Protein AF-A0A970AQI7-F1 (afdb_monomer)

Foldseek 3Di:
DDDDPPVVVVVVVVVVVVPPDPPQLCQPPADPPHPCNVVVSVLCSVVLADADPVSHRPVVDDDDLVSVLSSLVVVLVCVVVVVDDDDPVVSVVSVVVSVVSVVVVVVVVVVVVVVVVVVVVVVVVVVVVVVVVVVVVVVVVVVVVVVVVVVVVVVVVVVVVVVVVVVVVVVVVVVVVVVVVVVVVVVVVVVVVVVVVVVVVVVVVVVVVVVVVVVVVVVVVVVVVVVVVVVVVVVVVVVVVVVVVVVVVVVVVVVVVVVVVVVVVVVVVVVVVCVVVVVVVVVVVVVVVVVVVVVVVVVVVVVVVVPPPPPDDDDDDDDDDPPPDDDDDDDDDD

Structure (mmCIF, N/CA/C/O backbone):
data_AF-A0A970AQI7-F1
#
_entry.id   AF-A0A970AQI7-F1
#
loop_
_atom_site.group_PDB
_atom_site.id
_atom_site.type_symbol
_atom_site.label_atom_id
_atom_site.label_alt_id
_atom_site.label_comp_id
_atom_site.label_asym_id
_atom_site.label_entity_id
_atom_site.label_seq_id
_atom_site.pdbx_PDB_ins_code
_atom_site.Cartn_x
_atom_site.Cartn_y
_atom_site.Cartn_z
_atom_site.occupancy
_atom_site.B_iso_or_equiv
_atom_site.auth_seq_id
_atom_site.auth_comp_id
_atom_site.auth_asym_id
_atom_site.auth_atom_id
_atom_site.pdbx_PDB_model_num
ATOM 1 N N . MET A 1 1 ? 103.319 -28.748 -107.426 1.00 44.31 1 MET A N 1
ATOM 2 C CA . MET A 1 1 ? 103.168 -28.173 -108.783 1.00 44.31 1 MET A CA 1
ATOM 3 C C . MET A 1 1 ? 103.066 -26.656 -108.647 1.00 44.31 1 MET A C 1
ATOM 5 O O . MET A 1 1 ? 102.108 -26.187 -108.052 1.00 44.31 1 MET A O 1
ATOM 9 N N . LYS A 1 2 ? 104.075 -25.888 -109.086 1.00 44.62 2 LYS A N 1
ATOM 10 C CA . LYS A 1 2 ? 103.986 -24.417 -109.164 1.00 44.62 2 LYS A CA 1
ATOM 11 C C . LYS A 1 2 ? 103.072 -24.073 -110.346 1.00 44.62 2 LYS A C 1
ATOM 13 O O . LYS A 1 2 ? 103.490 -24.271 -111.482 1.00 44.62 2 LYS A O 1
ATOM 18 N N . LEU A 1 3 ? 101.852 -23.589 -110.103 1.00 48.72 3 LEU A N 1
ATOM 19 C CA . LEU A 1 3 ? 101.086 -22.908 -111.153 1.00 48.72 3 LEU A CA 1
ATOM 20 C C . LEU A 1 3 ? 101.719 -21.527 -111.385 1.00 48.72 3 LEU A C 1
ATOM 22 O O . LEU A 1 3 ? 101.963 -20.774 -110.443 1.00 48.72 3 LEU A O 1
ATOM 26 N N . SER A 1 4 ? 102.053 -21.221 -112.637 1.00 53.69 4 SER A N 1
ATOM 27 C CA . SER A 1 4 ? 102.768 -20.008 -113.032 1.00 53.69 4 SER A CA 1
ATOM 28 C C . SER A 1 4 ? 101.912 -18.747 -112.872 1.00 53.69 4 SER A C 1
ATOM 30 O O . SER A 1 4 ? 100.804 -18.657 -113.398 1.00 53.69 4 SER A O 1
ATOM 32 N N . ARG A 1 5 ? 102.502 -17.739 -112.219 1.00 59.75 5 ARG A N 1
ATOM 33 C CA . ARG A 1 5 ? 101.974 -16.409 -111.853 1.00 59.75 5 ARG A CA 1
ATOM 34 C C . ARG A 1 5 ? 101.381 -15.573 -113.006 1.00 59.75 5 ARG A C 1
ATOM 36 O O . ARG A 1 5 ? 100.735 -14.565 -112.751 1.00 59.75 5 ARG A O 1
ATOM 43 N N . ASN A 1 6 ? 101.549 -15.996 -114.257 1.00 59.34 6 ASN A N 1
ATOM 44 C CA . ASN A 1 6 ? 101.164 -15.225 -115.443 1.00 59.34 6 ASN A CA 1
ATOM 45 C C . ASN A 1 6 ? 99.717 -15.483 -115.905 1.00 59.34 6 ASN A C 1
ATOM 47 O O . ASN A 1 6 ? 99.209 -14.732 -116.727 1.00 59.34 6 ASN A O 1
ATOM 51 N N . PHE A 1 7 ? 99.034 -16.490 -115.345 1.00 59.94 7 PHE A N 1
ATOM 52 C CA . PHE A 1 7 ? 97.605 -16.741 -115.597 1.00 59.94 7 PHE A CA 1
ATOM 53 C C . PHE A 1 7 ? 96.681 -16.087 -114.552 1.00 59.94 7 PHE A C 1
ATOM 55 O O . PHE A 1 7 ? 95.469 -16.045 -114.727 1.00 59.94 7 PHE A O 1
ATOM 62 N N . LEU A 1 8 ? 97.253 -15.560 -113.464 1.00 62.19 8 LEU A N 1
ATOM 63 C CA . LEU A 1 8 ? 96.508 -15.039 -112.316 1.00 62.19 8 LEU A CA 1
ATOM 64 C C . LEU A 1 8 ? 95.903 -13.645 -112.587 1.00 62.19 8 LEU A C 1
ATOM 66 O O . LEU A 1 8 ? 94.826 -13.325 -112.097 1.00 62.19 8 LEU A O 1
ATOM 70 N N . TYR A 1 9 ? 96.569 -12.825 -113.404 1.00 69.88 9 TYR A N 1
ATOM 71 C CA . TYR A 1 9 ? 96.177 -11.437 -113.670 1.00 69.88 9 TYR A CA 1
ATOM 72 C C . TYR A 1 9 ? 94.916 -11.249 -114.538 1.00 69.88 9 TYR A C 1
ATOM 74 O O . TYR A 1 9 ? 94.097 -10.412 -114.158 1.00 69.88 9 TYR A O 1
ATOM 82 N N . PRO A 1 10 ? 94.669 -12.001 -115.636 1.00 69.19 10 PRO A N 1
ATOM 83 C CA . PRO A 1 10 ? 93.407 -11.861 -116.370 1.00 69.19 10 PRO A CA 1
ATOM 84 C C . PRO A 1 10 ? 92.211 -12.374 -115.556 1.00 69.19 10 PRO A C 1
ATOM 86 O O . PRO A 1 10 ? 91.119 -11.826 -115.663 1.00 69.19 10 PRO A O 1
ATOM 89 N N . VAL A 1 11 ? 92.425 -13.370 -114.688 1.00 68.31 11 VAL A N 1
ATOM 90 C CA . VAL A 1 11 ? 91.382 -13.902 -113.799 1.00 68.31 11 VAL A CA 1
ATOM 91 C C . VAL A 1 11 ? 91.007 -12.882 -112.727 1.00 68.31 11 VAL A C 1
ATOM 93 O O . VAL A 1 11 ? 89.825 -12.669 -112.492 1.00 68.31 11 VAL A O 1
ATOM 96 N N . ILE A 1 12 ? 91.981 -12.192 -112.128 1.00 69.62 12 ILE A N 1
ATOM 97 C CA . ILE A 1 12 ? 91.717 -11.138 -111.136 1.00 69.62 12 ILE A CA 1
ATOM 98 C C . ILE A 1 12 ? 91.052 -9.910 -111.778 1.00 69.62 12 ILE A C 1
ATOM 100 O O . ILE A 1 12 ? 90.148 -9.334 -111.180 1.00 69.62 12 ILE A O 1
ATOM 104 N N . LEU A 1 13 ? 91.426 -9.533 -113.006 1.00 65.38 13 LEU A N 1
ATOM 105 C CA . LEU A 1 13 ? 90.788 -8.420 -113.721 1.00 65.38 13 LEU A CA 1
ATOM 106 C C . LEU A 1 13 ? 89.323 -8.731 -114.085 1.00 65.38 13 LEU A C 1
ATOM 108 O O . LEU A 1 13 ? 88.459 -7.865 -113.959 1.00 65.38 13 LEU A O 1
ATOM 112 N N . LEU A 1 14 ? 89.029 -9.980 -114.462 1.00 63.19 14 LEU A N 1
ATOM 113 C CA . LEU A 1 14 ? 87.664 -10.457 -114.700 1.00 63.19 14 LEU A CA 1
ATOM 114 C C . LEU A 1 14 ? 86.855 -10.573 -113.393 1.00 63.19 14 LEU A C 1
ATOM 116 O O . LEU A 1 14 ? 85.651 -10.329 -113.389 1.00 63.19 14 LEU A O 1
ATOM 120 N N . LEU A 1 15 ? 87.521 -10.877 -112.273 1.00 60.38 15 LEU A N 1
ATOM 121 C CA . LEU A 1 15 ? 86.903 -10.934 -110.945 1.00 60.38 15 LEU A CA 1
ATOM 122 C C . LEU A 1 15 ? 86.533 -9.539 -110.411 1.00 60.38 15 LEU A C 1
ATOM 124 O O . LEU A 1 15 ? 85.499 -9.384 -109.771 1.00 60.38 15 LEU A O 1
ATOM 128 N N . ILE A 1 16 ? 87.349 -8.517 -110.690 1.00 62.28 16 ILE A N 1
ATOM 129 C CA . ILE A 1 16 ? 87.122 -7.136 -110.226 1.00 62.28 16 ILE A CA 1
ATOM 130 C C . ILE A 1 16 ? 86.040 -6.430 -111.063 1.00 62.28 16 ILE A C 1
ATOM 132 O O . ILE A 1 16 ? 85.267 -5.644 -110.517 1.00 62.28 16 ILE A O 1
ATOM 136 N N . LEU A 1 17 ? 85.898 -6.761 -112.354 1.00 54.03 17 LEU A N 1
ATOM 137 C CA . LEU A 1 17 ? 84.816 -6.232 -113.202 1.00 54.03 17 LEU A CA 1
ATOM 138 C C . LEU A 1 17 ? 83.427 -6.796 -112.825 1.00 54.03 17 LEU A C 1
ATOM 140 O O . LEU A 1 17 ? 82.406 -6.195 -113.144 1.00 54.03 17 LEU A O 1
ATOM 144 N N . MET A 1 18 ? 83.378 -7.920 -112.102 1.00 55.66 18 MET A N 1
ATOM 145 C CA . MET A 1 18 ? 82.139 -8.549 -111.624 1.00 55.66 18 MET A CA 1
ATOM 146 C C . MET A 1 18 ? 81.556 -7.922 -110.343 1.00 55.66 18 MET A C 1
ATOM 148 O O . MET A 1 18 ? 80.433 -8.259 -109.977 1.00 55.66 18 MET A O 1
ATOM 152 N N . ILE A 1 19 ? 82.269 -7.010 -109.666 1.00 57.88 19 ILE A N 1
ATOM 153 C CA . ILE A 1 19 ? 81.869 -6.495 -108.336 1.00 57.88 19 ILE A CA 1
ATOM 154 C C . ILE A 1 19 ? 81.225 -5.092 -108.396 1.00 57.88 19 ILE A C 1
ATOM 156 O O . ILE A 1 19 ? 80.699 -4.605 -107.401 1.00 57.88 19 ILE A O 1
ATOM 160 N N . ALA A 1 20 ? 81.140 -4.460 -109.567 1.00 51.12 20 ALA A N 1
ATOM 161 C CA . ALA A 1 20 ? 80.381 -3.218 -109.747 1.00 51.12 20 ALA A CA 1
ATOM 162 C C . ALA A 1 20 ? 79.004 -3.492 -110.378 1.00 51.12 20 ALA A C 1
ATOM 164 O O . ALA A 1 20 ? 78.736 -3.109 -111.515 1.00 51.12 20 ALA A O 1
ATOM 165 N N . GLN A 1 21 ? 78.128 -4.192 -109.655 1.00 50.25 21 GLN A N 1
ATOM 166 C CA . GLN A 1 21 ? 76.697 -4.224 -109.979 1.00 50.25 21 GLN A CA 1
ATOM 167 C C . GLN A 1 21 ? 76.022 -3.045 -109.256 1.00 50.25 21 GLN A C 1
ATOM 169 O O . GLN A 1 21 ? 76.312 -2.836 -108.075 1.00 50.25 21 GLN A O 1
ATOM 174 N N . PRO A 1 22 ? 75.131 -2.268 -109.901 1.00 52.50 22 PRO A N 1
ATOM 175 C CA . PRO A 1 22 ? 74.306 -1.315 -109.170 1.00 52.50 22 PRO A CA 1
ATOM 176 C C . PRO A 1 22 ? 73.478 -2.097 -108.144 1.00 52.50 22 PRO A C 1
ATOM 178 O O . PRO A 1 22 ? 72.704 -2.980 -108.512 1.00 52.50 22 PRO A O 1
ATOM 181 N N . VAL A 1 23 ? 73.663 -1.812 -106.853 1.00 52.69 23 VAL A N 1
ATOM 182 C CA . VAL A 1 23 ? 72.821 -2.388 -105.801 1.00 52.69 23 VAL A CA 1
ATOM 183 C C . VAL A 1 23 ? 71.442 -1.760 -105.954 1.00 52.69 23 VAL A C 1
ATOM 185 O O . VAL A 1 23 ? 71.196 -0.653 -105.487 1.00 52.69 23 VAL A O 1
ATOM 188 N N . MET A 1 24 ? 70.547 -2.446 -106.660 1.00 50.31 24 MET A N 1
ATOM 189 C CA . MET A 1 24 ? 69.125 -2.144 -106.566 1.00 50.31 24 MET A CA 1
ATOM 190 C C . MET A 1 24 ? 68.679 -2.562 -105.168 1.00 50.31 24 MET A C 1
ATOM 192 O O . MET A 1 24 ? 68.862 -3.726 -104.803 1.00 50.31 24 MET A O 1
ATOM 196 N N . ALA A 1 25 ? 68.142 -1.631 -104.373 1.00 55.75 25 ALA A N 1
ATOM 197 C CA . ALA A 1 25 ? 67.587 -1.966 -103.070 1.00 55.75 25 ALA A CA 1
ATOM 198 C C . ALA A 1 25 ? 66.482 -3.011 -103.265 1.00 55.75 25 ALA A C 1
ATOM 200 O O . ALA A 1 25 ? 65.406 -2.713 -103.785 1.00 55.75 25 ALA A O 1
ATOM 201 N N . ASN A 1 26 ? 66.773 -4.259 -102.898 1.00 61.12 26 ASN A N 1
ATOM 202 C CA . ASN A 1 26 ? 65.801 -5.334 -102.961 1.00 61.12 26 ASN A CA 1
ATOM 203 C C . ASN A 1 26 ? 65.042 -5.341 -101.638 1.00 61.12 26 ASN A C 1
ATOM 205 O O . ASN A 1 26 ? 65.526 -5.862 -100.635 1.00 61.12 26 ASN A O 1
ATOM 209 N N . VAL A 1 27 ? 63.882 -4.690 -101.632 1.00 70.44 27 VAL A N 1
ATOM 210 C CA . VAL A 1 27 ? 63.006 -4.632 -100.464 1.00 70.44 27 VAL A CA 1
ATOM 211 C C . VAL A 1 27 ? 62.312 -5.985 -100.336 1.00 70.44 27 VAL A C 1
ATOM 213 O O . VAL A 1 27 ? 61.363 -6.282 -101.059 1.00 70.44 27 VAL A O 1
ATOM 216 N N . ARG A 1 28 ? 62.849 -6.841 -99.465 1.00 77.44 28 ARG A N 1
ATOM 217 C CA . ARG A 1 28 ? 62.585 -8.289 -99.472 1.00 77.44 28 ARG A CA 1
ATOM 218 C C . ARG A 1 28 ? 61.139 -8.669 -99.134 1.00 77.44 28 ARG A C 1
ATOM 220 O O . ARG A 1 28 ? 60.675 -9.730 -99.543 1.00 77.44 28 ARG A O 1
ATOM 227 N N . ASP A 1 29 ? 60.458 -7.837 -98.361 1.00 83.44 29 ASP A N 1
ATOM 228 C CA . ASP A 1 29 ? 59.133 -8.079 -97.786 1.00 83.44 29 ASP A CA 1
ATOM 229 C C . ASP A 1 29 ? 58.004 -7.306 -98.482 1.00 83.44 29 ASP A C 1
ATOM 231 O O . ASP A 1 29 ? 56.853 -7.402 -98.058 1.00 83.44 29 ASP A O 1
ATOM 235 N N . VAL A 1 30 ? 58.301 -6.567 -99.554 1.00 83.25 30 VAL A N 1
ATOM 236 C CA . VAL A 1 30 ? 57.281 -5.903 -100.372 1.00 83.25 30 VAL A CA 1
ATOM 237 C C . VAL A 1 30 ? 57.199 -6.644 -101.711 1.00 83.25 30 VAL A C 1
ATOM 239 O O . VAL A 1 30 ? 58.149 -6.584 -102.490 1.00 83.25 30 VAL A O 1
ATOM 242 N N . PRO A 1 31 ? 56.104 -7.375 -101.992 1.00 84.31 31 PRO A N 1
ATOM 243 C CA . PRO A 1 31 ? 55.929 -8.079 -103.260 1.00 84.31 31 PRO A CA 1
ATOM 244 C C . PRO A 1 31 ? 56.003 -7.132 -104.464 1.00 84.31 31 PRO A C 1
ATOM 246 O O . PRO A 1 31 ? 55.523 -6.003 -104.393 1.00 84.31 31 PRO A O 1
ATOM 249 N N . THR A 1 32 ? 56.570 -7.585 -105.587 1.00 82.62 32 THR A N 1
ATOM 250 C CA . THR A 1 32 ? 56.738 -6.761 -106.804 1.00 82.62 32 THR A CA 1
ATOM 251 C C . THR A 1 32 ? 55.415 -6.310 -107.430 1.00 82.62 32 THR A C 1
ATOM 253 O O . THR A 1 32 ? 55.393 -5.341 -108.184 1.00 82.62 32 THR A O 1
ATOM 256 N N . ASP A 1 33 ? 54.323 -7.018 -107.141 1.00 85.44 33 ASP A N 1
ATOM 257 C CA . ASP A 1 33 ? 52.947 -6.718 -107.549 1.00 85.44 33 ASP A CA 1
ATOM 258 C C . ASP A 1 33 ? 52.190 -5.836 -106.534 1.00 85.44 33 ASP A C 1
ATOM 260 O O . ASP A 1 33 ? 51.049 -5.443 -106.781 1.00 85.44 33 ASP A O 1
ATOM 264 N N . HIS A 1 34 ? 52.813 -5.476 -105.407 1.00 85.88 34 HIS A N 1
ATOM 265 C CA . HIS A 1 34 ? 52.209 -4.613 -104.398 1.00 85.88 34 HIS A CA 1
ATOM 266 C C . HIS A 1 34 ? 52.124 -3.158 -104.890 1.00 85.88 34 HIS A C 1
ATOM 268 O O . HIS A 1 34 ? 53.095 -2.606 -105.409 1.00 85.88 34 HIS A O 1
ATOM 274 N N . TRP A 1 35 ? 50.990 -2.489 -104.653 1.00 85.69 35 TRP A N 1
ATOM 275 C CA . TRP A 1 35 ? 50.726 -1.119 -105.132 1.00 85.69 35 TRP A CA 1
ATOM 276 C C . TRP A 1 35 ? 51.796 -0.098 -104.705 1.00 85.69 35 TRP A C 1
ATOM 278 O O . TRP A 1 35 ? 52.111 0.829 -105.446 1.00 85.69 35 TRP A O 1
ATOM 288 N N . ALA A 1 36 ? 52.387 -0.289 -103.523 1.00 83.81 36 ALA A N 1
ATOM 289 C CA . ALA A 1 36 ? 53.431 0.580 -102.986 1.00 83.81 36 ALA A CA 1
ATOM 290 C C . ALA A 1 36 ? 54.861 0.173 -103.389 1.00 83.81 36 ALA A C 1
ATOM 292 O O . ALA A 1 36 ? 55.789 0.918 -103.086 1.00 83.81 36 ALA A O 1
ATOM 293 N N . TYR A 1 37 ? 55.074 -0.972 -104.054 1.00 82.81 37 TYR A N 1
ATOM 294 C CA . TYR A 1 37 ? 56.416 -1.516 -104.321 1.00 82.81 37 TYR A CA 1
ATOM 295 C C . TYR A 1 37 ? 57.325 -0.510 -105.028 1.00 82.81 37 TYR A C 1
ATOM 297 O O . TYR A 1 37 ? 58.420 -0.213 -104.554 1.00 82.81 37 TYR A O 1
ATOM 305 N N . GLN A 1 38 ? 56.843 0.083 -106.124 1.00 81.38 38 GLN A N 1
ATOM 306 C CA . GLN A 1 38 ? 57.619 1.056 -106.894 1.00 81.38 38 GLN A CA 1
ATOM 307 C C . GLN A 1 38 ? 57.936 2.319 -106.083 1.00 81.38 38 GLN A C 1
ATOM 309 O O . GLN A 1 38 ? 59.049 2.838 -106.162 1.00 81.38 38 GLN A O 1
ATOM 314 N N . ALA A 1 39 ? 56.983 2.792 -105.274 1.00 80.88 39 ALA A N 1
ATOM 315 C CA . ALA A 1 39 ? 57.177 3.954 -104.415 1.00 80.88 39 ALA A CA 1
ATOM 316 C C . ALA A 1 39 ? 58.216 3.667 -103.321 1.00 80.88 39 ALA A C 1
ATOM 318 O O . ALA A 1 39 ? 59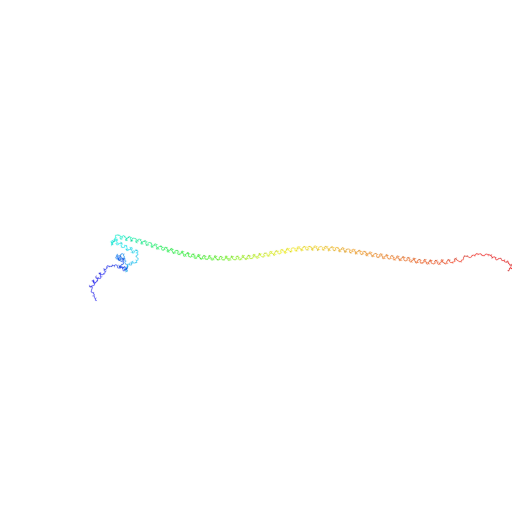.156 4.440 -103.152 1.00 80.88 39 ALA A O 1
ATOM 319 N N . VAL A 1 40 ? 58.101 2.527 -102.636 1.00 81.88 40 VAL A N 1
ATOM 320 C CA . VAL A 1 40 ? 59.021 2.106 -101.572 1.00 81.88 40 VAL A CA 1
ATOM 321 C C . VAL A 1 40 ? 60.436 1.925 -102.118 1.00 81.88 40 VAL A C 1
ATOM 323 O O . VAL A 1 40 ? 61.372 2.520 -101.590 1.00 81.88 40 VAL A O 1
ATOM 326 N N . VAL A 1 41 ? 60.603 1.183 -103.215 1.00 81.44 41 VAL A N 1
ATOM 327 C CA . VAL A 1 41 ? 61.918 0.969 -103.841 1.00 81.44 41 VAL A CA 1
ATOM 328 C C . VAL A 1 41 ? 62.529 2.294 -104.307 1.00 81.44 41 VAL A C 1
ATOM 330 O O . VAL A 1 41 ? 63.719 2.525 -104.103 1.00 81.44 41 VAL A O 1
ATOM 333 N N . SER A 1 42 ? 61.731 3.203 -104.877 1.00 78.94 42 SER A N 1
ATOM 334 C CA . SER A 1 42 ? 62.200 4.534 -105.290 1.00 78.94 42 SER A CA 1
ATOM 335 C C . SER A 1 42 ? 62.673 5.377 -104.101 1.00 78.94 42 SER A C 1
ATOM 337 O O . SER A 1 42 ? 63.764 5.947 -104.149 1.00 78.94 42 SER A O 1
ATOM 339 N N . LEU A 1 43 ? 61.892 5.432 -103.018 1.00 81.81 43 LEU A N 1
ATOM 340 C CA . LEU A 1 43 ? 62.229 6.213 -101.823 1.00 81.81 43 LEU A CA 1
ATOM 341 C C . LEU A 1 43 ? 63.443 5.644 -101.078 1.00 81.81 43 LEU A C 1
ATOM 343 O O . LEU A 1 43 ? 64.265 6.418 -100.587 1.00 81.81 43 LEU A O 1
ATOM 347 N N . VAL A 1 44 ? 63.589 4.316 -101.039 1.00 82.44 44 VAL A N 1
ATOM 348 C CA . VAL A 1 44 ? 64.751 3.646 -100.438 1.00 82.44 44 VAL A CA 1
ATOM 349 C C . VAL A 1 44 ? 66.010 3.859 -101.279 1.00 82.44 44 VAL A C 1
ATOM 351 O O . VAL A 1 44 ? 67.043 4.252 -100.741 1.00 82.44 44 VAL A O 1
ATOM 354 N N . ASN A 1 45 ? 65.930 3.702 -102.605 1.00 79.38 45 ASN A N 1
ATOM 355 C CA . ASN A 1 45 ? 67.067 3.949 -103.504 1.00 79.38 45 ASN A CA 1
ATOM 356 C C . ASN A 1 45 ? 67.548 5.409 -103.466 1.00 79.38 45 ASN A C 1
ATOM 358 O O . ASN A 1 45 ? 68.730 5.674 -103.668 1.00 79.38 45 ASN A O 1
ATOM 362 N N . ARG A 1 46 ? 66.639 6.357 -103.211 1.00 76.75 46 ARG A N 1
ATOM 363 C CA . ARG A 1 46 ? 66.958 7.786 -103.054 1.00 76.75 46 ARG A CA 1
ATOM 364 C C . ARG A 1 46 ? 67.440 8.152 -101.645 1.00 76.75 46 ARG A C 1
ATOM 366 O O . ARG A 1 46 ? 67.801 9.300 -101.418 1.00 76.75 46 ARG A O 1
ATOM 373 N N . GLY A 1 47 ? 67.455 7.204 -100.705 1.00 77.56 47 GLY A N 1
ATOM 374 C CA . GLY A 1 47 ? 67.911 7.419 -99.328 1.00 77.56 47 GLY A CA 1
ATOM 375 C C . GLY A 1 47 ? 66.929 8.185 -98.432 1.00 77.56 47 GLY A C 1
ATOM 376 O O . GLY A 1 47 ? 67.298 8.583 -97.325 1.00 77.56 47 GLY A O 1
ATOM 377 N N . TYR A 1 48 ? 65.685 8.389 -98.879 1.00 80.12 48 TYR A N 1
ATOM 378 C CA . TYR A 1 48 ? 64.648 9.074 -98.097 1.00 80.12 48 TYR A CA 1
ATOM 379 C C . TYR A 1 48 ? 64.035 8.177 -97.026 1.00 80.12 48 TYR A C 1
ATOM 381 O O . TYR A 1 48 ? 63.717 8.644 -95.934 1.00 80.12 48 TYR A O 1
ATOM 389 N N . LEU A 1 49 ? 63.915 6.883 -97.323 1.00 82.62 49 LEU A N 1
ATOM 390 C CA . LEU A 1 49 ? 63.522 5.853 -96.369 1.00 82.62 49 LEU A CA 1
ATOM 391 C C . LEU A 1 49 ? 64.625 4.801 -96.272 1.00 82.62 49 LEU A C 1
ATOM 393 O O . LEU A 1 49 ? 65.329 4.538 -97.242 1.00 82.62 49 LEU A O 1
ATOM 397 N N . ALA A 1 50 ? 64.777 4.204 -95.096 1.00 81.31 50 ALA A N 1
ATOM 398 C CA . ALA A 1 50 ? 65.719 3.116 -94.872 1.00 81.31 50 ALA A CA 1
ATOM 399 C C . ALA A 1 50 ? 64.970 1.784 -94.763 1.00 81.31 50 ALA A C 1
ATOM 401 O O . ALA A 1 50 ? 63.834 1.738 -94.294 1.00 81.31 50 ALA A O 1
ATOM 402 N N . VAL A 1 51 ? 65.632 0.708 -95.179 1.00 81.81 51 VAL A N 1
ATOM 403 C CA . VAL A 1 51 ? 65.261 -0.662 -94.807 1.00 81.81 51 VAL A CA 1
ATOM 404 C C . VAL A 1 51 ? 65.957 -1.035 -93.500 1.00 81.81 51 VAL A C 1
ATOM 406 O O . VAL A 1 51 ? 67.011 -0.487 -93.167 1.00 81.81 51 VAL A O 1
ATOM 409 N N . TYR A 1 52 ? 65.360 -1.956 -92.754 1.00 82.19 52 TYR A N 1
ATOM 410 C CA . TYR A 1 52 ? 65.949 -2.522 -91.547 1.00 82.19 52 TYR A CA 1
ATOM 411 C C . TYR A 1 52 ? 67.215 -3.328 -91.883 1.00 82.19 52 TYR A C 1
ATOM 413 O O . TYR A 1 52 ? 67.443 -3.706 -93.033 1.00 82.19 52 TYR A O 1
ATOM 421 N N . GLU A 1 53 ? 68.051 -3.606 -90.877 1.00 80.44 53 GLU A N 1
ATOM 422 C CA . GLU A 1 53 ? 69.321 -4.340 -91.049 1.00 80.44 53 GLU A CA 1
ATOM 423 C C . GLU A 1 53 ? 69.139 -5.734 -91.681 1.00 80.44 53 GLU A C 1
ATOM 425 O O . GLU A 1 53 ? 70.056 -6.262 -92.306 1.00 80.44 53 GLU A O 1
ATOM 430 N N . ASP A 1 54 ? 67.941 -6.313 -91.560 1.00 80.38 54 ASP A N 1
ATOM 431 C CA . ASP A 1 54 ? 67.549 -7.592 -92.161 1.00 80.38 54 ASP A CA 1
ATOM 432 C C . ASP A 1 54 ? 67.105 -7.488 -93.639 1.00 80.38 54 ASP A C 1
ATOM 434 O O . ASP A 1 54 ? 66.768 -8.500 -94.265 1.00 80.38 54 ASP A O 1
ATOM 438 N N . GLY A 1 55 ? 67.122 -6.279 -94.209 1.00 76.62 55 GLY A N 1
ATOM 439 C CA . GLY A 1 55 ? 66.737 -5.982 -95.589 1.00 76.62 55 GLY A CA 1
ATOM 440 C C . GLY A 1 55 ? 65.227 -5.858 -95.823 1.00 76.62 55 GLY A C 1
ATOM 441 O O . GLY A 1 55 ? 64.796 -5.826 -96.980 1.00 76.62 55 GLY A O 1
ATOM 442 N N . THR A 1 56 ? 64.416 -5.809 -94.761 1.00 84.44 56 THR A N 1
ATOM 443 C CA . THR A 1 56 ? 62.958 -5.606 -94.842 1.00 84.44 56 THR A CA 1
ATOM 444 C C . THR A 1 56 ? 62.575 -4.130 -94.694 1.00 84.44 56 THR A C 1
ATOM 446 O O . THR A 1 56 ? 63.311 -3.342 -94.104 1.00 84.44 56 THR A O 1
ATOM 449 N N . PHE A 1 57 ? 61.427 -3.722 -95.232 1.00 83.75 57 PHE A N 1
ATOM 450 C CA . PHE A 1 57 ? 60.853 -2.379 -95.074 1.00 83.75 57 PHE A CA 1
ATOM 451 C C . PHE A 1 57 ? 59.811 -2.308 -93.947 1.00 83.75 57 PHE A C 1
ATOM 453 O O . PHE A 1 57 ? 59.631 -1.255 -93.345 1.00 83.75 57 PHE A O 1
ATOM 460 N N . GLN A 1 58 ? 59.156 -3.426 -93.626 1.00 84.81 58 GLN A N 1
ATOM 461 C CA . GLN A 1 58 ? 58.129 -3.575 -92.589 1.00 84.81 58 GLN A CA 1
ATOM 462 C C . GLN A 1 58 ? 56.942 -2.616 -92.756 1.00 84.81 58 GLN A C 1
ATOM 464 O O . GLN A 1 58 ? 56.507 -1.973 -91.804 1.00 84.81 58 GLN A O 1
ATOM 469 N N . GLY A 1 59 ? 56.357 -2.558 -93.956 1.00 79.00 59 GLY A N 1
ATOM 470 C CA . GLY A 1 59 ? 55.272 -1.616 -94.281 1.00 79.00 59 GLY A CA 1
ATOM 471 C C . GLY A 1 59 ? 53.995 -1.725 -93.426 1.00 79.00 59 GLY A C 1
ATOM 472 O O . GLY A 1 59 ? 53.201 -0.792 -93.406 1.00 79.00 59 GLY A O 1
ATOM 473 N N . ASN A 1 60 ? 53.800 -2.829 -92.694 1.00 80.69 60 ASN A N 1
ATOM 474 C CA . ASN A 1 60 ? 52.677 -3.015 -91.761 1.00 80.69 60 ASN A CA 1
ATOM 475 C C . ASN A 1 60 ? 52.950 -2.469 -90.350 1.00 80.69 60 ASN A C 1
ATOM 477 O O . ASN A 1 60 ? 52.063 -2.491 -89.494 1.00 80.69 60 ASN A O 1
ATOM 481 N N . ARG A 1 61 ? 54.175 -2.020 -90.069 1.00 81.62 61 ARG A N 1
ATOM 482 C CA . ARG A 1 61 ? 54.535 -1.429 -88.784 1.00 81.62 61 ARG A CA 1
ATOM 483 C C . ARG A 1 61 ? 54.113 0.036 -88.766 1.00 81.62 61 ARG A C 1
ATOM 485 O O . ARG A 1 61 ? 54.407 0.784 -89.694 1.00 81.62 61 ARG A O 1
ATOM 492 N N . SER A 1 62 ? 53.476 0.463 -87.678 1.00 77.06 62 SER A N 1
ATOM 493 C CA . SER A 1 62 ? 53.172 1.878 -87.469 1.00 77.06 62 SER A CA 1
ATOM 494 C C . SER A 1 62 ? 54.460 2.702 -87.477 1.00 77.06 62 SER A C 1
ATOM 496 O O . SER A 1 62 ? 55.355 2.472 -86.661 1.00 77.06 62 SER A O 1
ATOM 498 N N . VAL A 1 63 ? 54.542 3.661 -88.397 1.00 75.69 63 VAL A N 1
ATOM 499 C CA . VAL A 1 63 ? 55.630 4.641 -88.468 1.00 75.69 63 VAL A CA 1
ATOM 500 C C . VAL A 1 63 ? 55.412 5.666 -87.359 1.00 75.69 63 VAL A C 1
ATOM 502 O O . VAL A 1 63 ? 54.314 6.213 -87.228 1.00 75.69 63 VAL A O 1
ATOM 505 N N . ASP A 1 64 ? 56.432 5.930 -86.539 1.00 75.56 64 ASP A N 1
ATOM 506 C CA . ASP A 1 64 ? 56.333 7.030 -85.585 1.00 75.56 64 ASP A CA 1
ATOM 507 C C . ASP A 1 64 ? 56.393 8.381 -86.318 1.00 75.56 64 ASP A C 1
ATOM 509 O O . ASP A 1 64 ? 57.014 8.542 -87.373 1.00 75.56 64 ASP A O 1
ATOM 513 N N . ARG A 1 65 ? 55.700 9.376 -85.760 1.00 71.69 65 ARG A N 1
ATOM 514 C CA . ARG A 1 65 ? 55.595 10.708 -86.367 1.00 71.69 65 ARG A CA 1
ATOM 515 C C . ARG A 1 65 ? 56.975 11.359 -86.582 1.00 71.69 65 ARG A C 1
ATOM 517 O O . ARG A 1 65 ? 57.120 12.153 -87.506 1.00 71.69 65 ARG A O 1
ATOM 524 N N . TYR A 1 66 ? 57.994 10.995 -85.795 1.00 71.38 66 TYR A N 1
ATOM 525 C CA . TYR A 1 66 ? 59.368 11.480 -85.970 1.00 71.38 66 TYR A CA 1
ATOM 526 C C . TYR A 1 66 ? 60.052 10.916 -87.212 1.00 71.38 66 TYR A C 1
ATOM 528 O O . TYR A 1 66 ? 60.711 11.652 -87.944 1.00 71.38 66 TYR A O 1
ATOM 536 N N . THR A 1 67 ? 59.888 9.625 -87.465 1.00 76.50 67 THR A N 1
ATOM 537 C CA . THR A 1 67 ? 60.458 8.921 -88.611 1.00 76.50 67 THR A CA 1
ATOM 538 C C . THR A 1 67 ? 59.856 9.477 -89.892 1.00 76.50 67 THR A C 1
ATOM 540 O O . THR A 1 67 ? 60.599 9.841 -90.804 1.00 76.50 67 THR A O 1
ATOM 543 N N . LEU A 1 68 ? 58.530 9.657 -89.917 1.00 79.25 68 LEU A N 1
ATOM 544 C CA . LEU A 1 68 ? 57.835 10.289 -91.037 1.00 79.25 68 LEU A CA 1
ATOM 545 C C . LEU A 1 68 ? 58.312 11.734 -91.264 1.00 79.25 68 LEU A C 1
ATOM 547 O O . LEU A 1 68 ? 58.679 12.081 -92.385 1.00 79.25 68 LEU A O 1
ATOM 551 N N . ALA A 1 69 ? 58.381 12.554 -90.208 1.00 72.19 69 ALA A N 1
ATOM 552 C CA . ALA A 1 69 ? 58.860 13.935 -90.303 1.00 72.19 69 ALA A CA 1
ATOM 553 C C . ALA A 1 69 ? 60.322 14.024 -90.779 1.00 72.19 69 ALA A C 1
ATOM 555 O O . ALA A 1 69 ? 60.654 14.893 -91.580 1.00 72.19 69 ALA A O 1
ATOM 556 N N . SER A 1 70 ? 61.194 13.108 -90.341 1.00 75.00 70 SER A N 1
ATOM 557 C CA . SER A 1 70 ? 62.602 13.071 -90.762 1.00 75.00 70 SER A CA 1
ATOM 558 C C . SER A 1 70 ? 62.769 12.711 -92.240 1.00 75.00 70 SER A C 1
ATOM 560 O O . SER A 1 70 ? 63.629 13.271 -92.919 1.00 75.00 70 SER A O 1
ATOM 562 N N . ALA A 1 71 ? 61.935 11.801 -92.748 1.00 80.62 71 ALA A N 1
ATOM 563 C CA . ALA A 1 71 ? 61.931 11.421 -94.154 1.00 80.62 71 ALA A CA 1
ATOM 564 C C . ALA A 1 71 ? 61.427 12.577 -95.029 1.00 80.62 71 ALA A C 1
ATOM 566 O O . ALA A 1 71 ? 62.050 12.897 -96.038 1.00 80.62 71 ALA A O 1
ATOM 567 N N . LEU A 1 72 ? 60.350 13.249 -94.608 1.00 77.19 72 LEU A N 1
ATOM 568 C CA . LEU A 1 72 ? 59.801 14.417 -95.302 1.00 77.19 72 LEU A CA 1
ATOM 569 C C . LEU A 1 72 ? 60.775 15.602 -95.311 1.00 77.19 72 LEU A C 1
ATOM 571 O O . LEU A 1 72 ? 60.981 16.199 -96.364 1.00 77.19 72 LEU A O 1
ATOM 575 N N . ALA A 1 73 ? 61.435 15.890 -94.186 1.00 74.69 73 ALA A N 1
ATOM 576 C CA . ALA A 1 73 ? 62.444 16.947 -94.102 1.00 74.69 73 ALA A CA 1
ATOM 577 C C . ALA A 1 73 ? 63.607 16.712 -95.082 1.00 74.69 73 ALA A C 1
ATOM 579 O O . ALA A 1 73 ? 63.978 17.615 -95.823 1.00 74.69 73 ALA A O 1
ATOM 580 N N . LYS A 1 74 ? 64.118 15.476 -95.174 1.00 79.19 74 LYS A N 1
ATOM 581 C CA . LYS A 1 74 ? 65.163 15.118 -96.151 1.00 79.19 74 LYS A CA 1
ATOM 582 C C . LYS A 1 74 ? 64.706 15.284 -97.601 1.00 79.19 74 LYS A C 1
ATOM 584 O O . LYS A 1 74 ? 65.499 15.670 -98.453 1.00 79.19 74 LYS A O 1
ATOM 589 N N . ILE A 1 75 ? 63.448 14.955 -97.898 1.00 79.31 75 ILE A N 1
ATOM 590 C CA . ILE A 1 75 ? 62.878 15.138 -99.240 1.00 79.31 75 ILE A CA 1
ATOM 591 C C . ILE A 1 75 ? 62.805 16.631 -99.579 1.00 79.31 75 ILE A C 1
ATOM 593 O O . ILE A 1 75 ? 63.184 17.018 -100.682 1.00 79.31 75 ILE A O 1
ATOM 597 N N . LEU A 1 76 ? 62.369 17.461 -98.630 1.00 72.25 76 LEU A N 1
ATOM 598 C CA . LEU A 1 76 ? 62.308 18.913 -98.788 1.00 72.25 76 LEU A CA 1
ATOM 599 C C . LEU A 1 76 ? 63.685 19.543 -98.998 1.00 72.25 76 LEU A C 1
ATOM 601 O O . LEU A 1 76 ? 63.836 20.320 -99.937 1.00 72.25 76 LEU A O 1
ATOM 605 N N . ASP A 1 77 ? 64.690 19.153 -98.210 1.00 76.50 77 ASP A N 1
ATOM 606 C CA . ASP A 1 77 ? 66.068 19.641 -98.363 1.00 76.50 77 ASP A CA 1
ATOM 607 C C . ASP A 1 77 ? 66.615 19.368 -99.780 1.00 76.50 77 ASP A C 1
ATOM 609 O O . ASP A 1 77 ? 67.282 20.213 -100.379 1.00 76.50 77 ASP A O 1
ATOM 613 N N . GLU A 1 78 ? 66.306 18.205 -100.364 1.00 75.25 78 GLU A N 1
ATOM 614 C CA . GLU A 1 78 ? 66.734 17.852 -101.727 1.00 75.25 78 GLU A CA 1
ATOM 615 C C . GLU A 1 78 ? 65.959 18.597 -102.829 1.00 75.25 78 GLU A C 1
ATOM 617 O O . GLU A 1 78 ? 66.500 18.839 -103.918 1.00 75.25 78 GLU A O 1
ATOM 622 N N . ILE A 1 79 ? 64.709 18.982 -102.557 1.00 71.94 79 ILE A N 1
ATOM 623 C CA . ILE A 1 79 ? 63.914 19.833 -103.448 1.00 71.94 79 ILE A CA 1
ATOM 624 C C . ILE A 1 79 ? 64.426 21.281 -103.396 1.00 71.94 79 ILE A C 1
ATOM 626 O O . ILE A 1 79 ? 64.653 21.876 -104.451 1.00 71.94 79 ILE A O 1
ATOM 630 N N . GLU A 1 80 ? 64.688 21.829 -102.203 1.00 67.38 80 GLU A N 1
ATOM 631 C CA . GLU A 1 80 ? 65.274 23.169 -102.024 1.00 67.38 80 GLU A CA 1
ATOM 632 C C . GLU A 1 80 ? 66.687 23.261 -102.630 1.00 67.38 80 GLU A C 1
ATOM 634 O O . GLU A 1 80 ? 67.045 24.278 -103.226 1.00 67.38 80 GLU A O 1
ATOM 639 N N . ALA A 1 81 ? 67.468 22.176 -102.577 1.00 72.38 81 ALA A N 1
ATOM 640 C CA . ALA A 1 81 ? 68.775 22.069 -103.230 1.00 72.38 81 ALA A CA 1
ATOM 641 C C . ALA A 1 81 ? 68.708 21.928 -104.769 1.00 72.38 81 ALA A C 1
ATOM 643 O O . ALA A 1 81 ? 69.752 21.814 -105.420 1.00 72.38 81 ALA A O 1
ATOM 644 N N . GLY A 1 82 ? 67.508 21.908 -105.364 1.00 65.62 82 GLY A N 1
ATOM 645 C CA . GLY A 1 82 ? 67.292 21.847 -106.813 1.00 65.62 82 GLY A CA 1
ATOM 646 C C . GLY A 1 82 ? 67.630 20.499 -107.461 1.00 65.62 82 GLY A C 1
ATOM 647 O O . GLY A 1 82 ? 67.735 20.421 -108.686 1.00 65.62 82 GLY A O 1
ATOM 648 N N . ARG A 1 83 ? 67.818 19.433 -106.668 1.00 63.91 83 ARG A N 1
ATOM 649 C CA . ARG A 1 83 ? 68.215 18.095 -107.159 1.00 63.91 83 ARG A CA 1
ATOM 650 C C . ARG A 1 83 ? 67.026 17.226 -107.571 1.00 63.91 83 ARG A C 1
ATOM 652 O O . ARG A 1 83 ? 67.207 16.204 -108.233 1.00 63.91 83 ARG A O 1
ATOM 659 N N . VAL A 1 84 ? 65.810 17.646 -107.227 1.00 63.03 84 VAL A N 1
ATOM 660 C CA . VAL A 1 84 ? 64.551 16.999 -107.608 1.00 63.03 84 VAL A CA 1
ATOM 661 C C . VAL A 1 84 ? 63.666 18.018 -108.330 1.00 63.03 84 VAL A C 1
ATOM 663 O O . VAL A 1 84 ? 63.257 19.014 -107.745 1.00 63.03 84 VAL A O 1
ATOM 666 N N . SER A 1 85 ? 63.353 17.780 -109.610 1.00 57.00 85 SER A N 1
ATOM 667 C CA . SER A 1 85 ? 62.333 18.555 -110.339 1.00 57.00 85 SER A CA 1
ATOM 668 C C . SER A 1 85 ? 60.937 18.090 -109.925 1.00 57.00 85 SER A C 1
ATOM 670 O O . SER A 1 85 ? 60.393 17.157 -110.514 1.00 57.00 85 SER A O 1
ATOM 672 N N . GLY A 1 86 ? 60.380 18.710 -108.887 1.00 57.91 86 GLY A N 1
ATOM 673 C CA . GLY A 1 86 ? 58.942 18.672 -108.609 1.00 57.91 86 GLY A CA 1
ATOM 674 C C . GLY A 1 86 ? 58.204 19.756 -109.400 1.00 57.91 86 GLY A C 1
ATOM 675 O O . GLY A 1 86 ? 58.819 20.726 -109.853 1.00 57.91 86 GLY A O 1
ATOM 676 N N . TYR A 1 87 ? 56.883 19.632 -109.558 1.00 57.97 87 TYR A N 1
ATOM 677 C CA . TYR A 1 87 ? 56.076 20.796 -109.928 1.00 57.97 87 TYR A CA 1
ATOM 678 C C . TYR A 1 87 ? 56.229 21.837 -108.808 1.00 57.97 87 TYR A C 1
ATOM 680 O O . TYR A 1 87 ? 56.229 21.467 -107.637 1.00 57.97 87 TYR A O 1
ATOM 688 N N . GLN A 1 88 ? 56.380 23.127 -109.133 1.00 56.72 88 GLN A N 1
ATOM 689 C CA . GLN A 1 88 ? 56.715 24.179 -108.151 1.00 56.72 88 GLN A CA 1
ATOM 690 C C . GLN A 1 88 ? 55.746 24.280 -106.946 1.00 56.72 88 GLN A C 1
ATOM 692 O O . GLN A 1 88 ? 56.092 24.918 -105.960 1.00 56.72 88 GLN A O 1
ATOM 697 N N . GLY A 1 89 ? 54.569 23.638 -106.992 1.00 60.09 89 GLY A N 1
ATOM 698 C CA . GLY A 1 89 ? 53.625 23.544 -105.871 1.00 60.09 89 GLY A CA 1
ATOM 699 C C . GLY A 1 89 ? 53.836 22.360 -104.913 1.00 60.09 89 GLY A C 1
ATOM 700 O O . GLY A 1 89 ? 53.504 22.483 -103.739 1.00 60.09 89 GLY A O 1
ATOM 701 N N . ASP A 1 90 ? 54.423 21.241 -105.352 1.00 66.38 90 ASP A N 1
ATOM 702 C CA . ASP A 1 90 ? 54.551 20.028 -104.520 1.00 66.38 90 ASP A CA 1
ATOM 703 C C . ASP A 1 90 ? 55.545 20.232 -103.366 1.00 66.38 90 ASP A C 1
ATOM 705 O O . ASP A 1 90 ? 55.355 19.726 -102.262 1.00 66.38 90 ASP A O 1
ATOM 709 N N . ALA A 1 91 ? 56.592 21.022 -103.616 1.00 67.38 91 ALA A N 1
ATOM 710 C CA . ALA A 1 91 ? 57.573 21.430 -102.613 1.00 67.38 91 ALA A CA 1
ATOM 711 C C . ALA A 1 91 ? 56.928 22.245 -101.481 1.00 67.38 91 ALA A C 1
ATOM 713 O O . ALA A 1 91 ? 57.209 22.020 -100.306 1.00 67.38 91 ALA A O 1
ATOM 714 N N . GLU A 1 92 ? 56.039 23.170 -101.848 1.00 71.12 92 GLU A N 1
ATOM 715 C CA . GLU A 1 92 ? 55.355 24.051 -100.904 1.00 71.12 92 GLU A CA 1
ATOM 716 C C . GLU A 1 92 ? 54.344 23.265 -100.056 1.00 71.12 92 GLU A C 1
ATOM 718 O O . GLU A 1 92 ? 54.334 23.400 -98.836 1.00 71.12 92 GLU A O 1
ATOM 723 N N . ILE A 1 93 ? 53.585 22.348 -100.669 1.00 74.38 93 ILE A N 1
ATOM 724 C CA . ILE A 1 93 ? 52.646 21.459 -99.960 1.00 74.38 93 ILE A CA 1
ATOM 725 C C . ILE A 1 93 ? 53.383 20.564 -98.957 1.00 74.38 93 ILE A C 1
ATOM 727 O O . ILE A 1 93 ? 52.943 20.389 -97.821 1.00 74.38 93 ILE A O 1
ATOM 731 N N . LEU A 1 94 ? 54.525 19.994 -99.351 1.00 73.81 94 LEU A N 1
ATOM 732 C CA . LEU A 1 94 ? 55.325 19.158 -98.456 1.00 73.81 94 LEU A CA 1
ATOM 733 C C . LEU A 1 94 ? 55.893 19.967 -97.281 1.00 73.81 94 LEU A C 1
ATOM 735 O O . LEU A 1 94 ? 55.975 19.453 -96.162 1.00 73.81 94 LEU A O 1
ATOM 739 N N . LYS A 1 95 ? 56.259 21.230 -97.513 1.00 74.19 95 LYS A N 1
ATOM 740 C CA . LYS A 1 95 ? 56.771 22.145 -96.488 1.00 74.19 95 LYS A CA 1
ATOM 741 C C . LYS A 1 95 ? 55.684 22.550 -95.500 1.00 74.19 95 LYS A C 1
ATOM 743 O O . LYS A 1 95 ? 55.938 22.566 -94.291 1.00 74.19 95 LYS A O 1
ATOM 748 N N . GLU A 1 96 ? 54.482 22.815 -95.998 1.00 79.38 96 GLU A N 1
ATOM 749 C CA . GLU A 1 96 ? 53.294 23.083 -95.190 1.00 79.38 96 GLU A CA 1
ATOM 750 C C . GLU A 1 96 ? 52.942 21.868 -94.325 1.00 79.38 96 GLU A C 1
ATOM 752 O O . GLU A 1 96 ? 52.929 21.980 -93.099 1.00 79.38 96 GLU A O 1
ATOM 757 N N . LEU A 1 97 ? 52.823 20.682 -94.931 1.00 78.62 97 LEU A N 1
ATOM 758 C CA . LEU A 1 97 ? 52.549 19.430 -94.220 1.00 78.62 97 LEU A CA 1
ATOM 759 C C . LEU A 1 97 ? 53.619 19.114 -93.166 1.00 78.62 97 LEU A C 1
ATOM 761 O O . LEU A 1 97 ? 53.306 18.681 -92.062 1.00 78.62 97 LEU A O 1
ATOM 765 N N . THR A 1 98 ? 54.897 19.347 -93.469 1.00 77.38 98 THR A N 1
ATOM 766 C CA . THR A 1 98 ? 55.989 19.122 -92.505 1.00 77.38 98 THR A CA 1
ATOM 767 C C . THR A 1 98 ? 55.915 20.107 -91.337 1.00 77.38 98 THR A C 1
ATOM 769 O O . THR A 1 98 ? 56.202 19.741 -90.194 1.00 77.38 98 THR A O 1
ATOM 772 N N . THR A 1 99 ? 55.498 21.346 -91.595 1.00 79.81 99 THR A N 1
ATOM 773 C CA . THR A 1 99 ? 55.296 22.368 -90.559 1.00 79.81 99 THR A CA 1
ATOM 774 C C . THR A 1 99 ? 54.089 22.039 -89.680 1.00 79.81 99 THR A C 1
ATOM 776 O O . THR A 1 99 ? 54.183 22.137 -88.452 1.00 79.81 99 THR A O 1
ATOM 779 N N . GLU A 1 100 ? 52.988 21.591 -90.280 1.00 81.12 100 GLU A N 1
ATOM 780 C CA . GLU A 1 100 ? 51.794 21.118 -89.578 1.00 81.12 100 GLU A CA 1
ATOM 781 C C . GLU A 1 100 ? 52.118 19.887 -88.719 1.00 81.12 100 GLU A C 1
ATOM 783 O O . GLU A 1 100 ? 51.915 19.920 -87.506 1.00 81.12 100 GLU A O 1
ATOM 788 N N . LEU A 1 101 ? 52.774 18.867 -89.287 1.00 81.19 101 LEU A N 1
ATOM 789 C CA . LEU A 1 101 ? 53.219 17.671 -88.560 1.00 81.19 101 LEU A CA 1
ATOM 790 C C . LEU A 1 101 ? 54.162 18.004 -87.399 1.00 81.19 101 LEU A C 1
ATOM 792 O O . LEU A 1 101 ? 54.050 17.418 -86.320 1.00 81.19 101 LEU A O 1
ATOM 796 N N . ARG A 1 102 ? 55.094 18.948 -87.590 1.00 79.38 102 ARG A N 1
ATOM 797 C CA . ARG A 1 102 ? 55.968 19.435 -86.512 1.00 79.38 102 ARG A CA 1
ATOM 798 C C . ARG A 1 102 ? 55.154 20.087 -85.394 1.00 79.38 102 ARG A C 1
ATOM 800 O O . ARG A 1 102 ? 55.454 19.857 -84.223 1.00 79.38 102 ARG A O 1
ATOM 807 N N . THR A 1 103 ? 54.154 20.891 -85.743 1.00 84.12 103 THR A N 1
ATOM 808 C CA . THR A 1 103 ? 53.295 21.593 -84.780 1.00 84.12 103 THR A CA 1
ATOM 809 C C . THR A 1 103 ? 52.436 20.605 -83.995 1.00 84.12 103 THR A C 1
ATOM 811 O O . THR A 1 103 ? 52.483 20.608 -82.764 1.00 84.12 103 THR A O 1
ATOM 814 N N . GLU A 1 104 ? 51.761 19.683 -84.682 1.00 84.75 104 GLU A N 1
ATOM 815 C CA . GLU A 1 104 ? 50.974 18.620 -84.051 1.00 84.75 104 GLU A CA 1
ATOM 816 C C . GLU A 1 104 ? 51.817 17.723 -83.140 1.00 84.75 104 GLU A C 1
ATOM 818 O O . GLU A 1 104 ? 51.340 17.245 -82.114 1.00 84.75 104 GLU A O 1
ATOM 823 N N . LEU A 1 105 ? 53.071 17.448 -83.510 1.00 82.94 105 LEU A N 1
ATOM 824 C CA . LEU A 1 105 ? 54.001 16.689 -82.677 1.00 82.94 105 LEU A CA 1
ATOM 825 C C . LEU A 1 105 ? 54.289 17.413 -81.365 1.00 82.94 105 LEU A C 1
ATOM 827 O O . LEU A 1 105 ? 54.183 16.807 -80.300 1.00 82.94 105 LEU A O 1
ATOM 831 N N . VAL A 1 106 ? 54.642 18.698 -81.432 1.00 86.50 106 VAL A N 1
ATOM 832 C CA . VAL A 1 106 ? 54.902 19.515 -80.238 1.00 86.50 106 VAL A CA 1
ATOM 833 C C . VAL A 1 106 ? 53.664 19.558 -79.341 1.00 86.50 106 VAL A C 1
ATOM 835 O O . VAL A 1 106 ? 53.779 19.341 -78.132 1.00 86.50 106 VAL A O 1
ATOM 838 N N . GLU A 1 107 ? 52.484 19.757 -79.927 1.00 88.25 107 GLU A N 1
ATOM 839 C CA . GLU A 1 107 ? 51.214 19.740 -79.201 1.00 88.25 107 GLU A CA 1
ATOM 840 C C . GLU A 1 107 ? 50.924 18.364 -78.583 1.00 88.25 107 GLU A C 1
ATOM 842 O O . GLU A 1 107 ? 50.547 18.270 -77.416 1.00 88.25 107 GLU A O 1
ATOM 847 N N . TRP A 1 108 ? 51.180 17.274 -79.310 1.00 88.12 108 TRP A N 1
ATOM 848 C CA . TRP A 1 108 ? 51.019 15.914 -78.798 1.00 88.12 108 TRP A CA 1
ATOM 849 C C . TRP A 1 108 ? 51.928 15.636 -77.596 1.00 88.12 108 TRP A C 1
ATOM 851 O O . TRP A 1 108 ? 51.478 15.039 -76.617 1.00 88.12 108 TRP A O 1
ATOM 861 N N . TYR A 1 109 ? 53.182 16.099 -77.625 1.00 84.75 109 TYR A N 1
ATOM 862 C CA . TYR A 1 109 ? 54.093 15.981 -76.482 1.00 84.75 109 TYR A CA 1
ATOM 863 C C . TYR A 1 109 ? 53.608 16.769 -75.267 1.00 84.75 109 TYR A C 1
ATOM 865 O O . TYR A 1 109 ? 53.648 16.244 -74.151 1.00 84.75 109 TYR A O 1
ATOM 873 N N . ALA A 1 110 ? 53.116 17.992 -75.476 1.00 90.06 110 ALA A N 1
ATOM 874 C CA . ALA A 1 110 ? 52.533 18.799 -74.409 1.00 90.06 110 ALA A CA 1
ATOM 875 C C . ALA A 1 110 ? 51.291 18.117 -73.805 1.00 90.06 110 ALA A C 1
ATOM 877 O O . ALA A 1 110 ? 51.205 17.955 -72.585 1.00 90.06 110 ALA A O 1
ATOM 878 N N . ASN A 1 111 ? 50.387 17.620 -74.654 1.00 93.62 111 ASN A N 1
ATOM 879 C CA . ASN A 1 111 ? 49.186 16.893 -74.242 1.00 93.62 111 ASN A CA 1
ATOM 880 C C . ASN A 1 111 ? 49.533 15.606 -73.484 1.00 93.62 111 ASN A C 1
ATOM 882 O O . ASN A 1 111 ? 48.937 15.317 -72.447 1.00 93.62 111 ASN A O 1
ATOM 886 N N . ARG A 1 112 ? 50.533 14.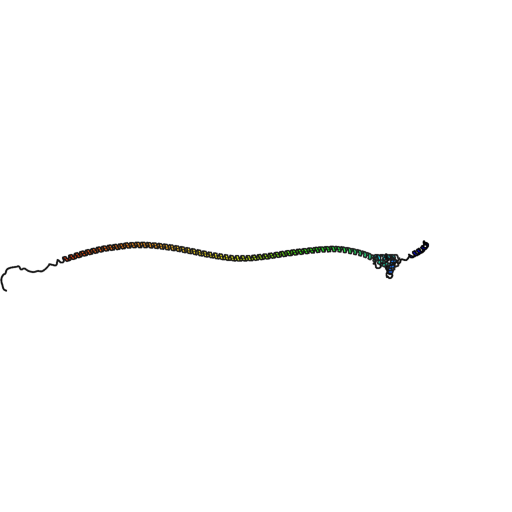847 -73.945 1.00 92.38 112 ARG A N 1
ATOM 887 C CA . ARG A 1 112 ? 51.011 13.646 -73.251 1.00 92.38 112 ARG A CA 1
ATOM 888 C C . ARG A 1 112 ? 51.540 13.972 -71.854 1.00 92.38 112 ARG A C 1
ATOM 890 O O . ARG A 1 112 ? 51.144 13.307 -70.901 1.00 92.38 112 ARG A O 1
ATOM 897 N N . ALA A 1 113 ? 52.380 14.997 -71.715 1.00 92.69 113 ALA A N 1
ATOM 898 C CA . ALA A 1 113 ? 52.901 15.419 -70.413 1.00 92.69 113 ALA A CA 1
ATOM 899 C C . ALA A 1 113 ? 51.778 15.881 -69.462 1.00 92.69 113 ALA A C 1
ATOM 901 O O . ALA A 1 113 ? 51.792 15.577 -68.263 1.00 92.69 113 ALA A O 1
ATOM 902 N N . GLN A 1 114 ? 50.762 16.567 -69.996 1.00 95.44 114 GLN A N 1
ATOM 903 C CA . GLN A 1 114 ? 49.579 16.962 -69.234 1.00 95.44 114 GLN A CA 1
ATOM 904 C C . GLN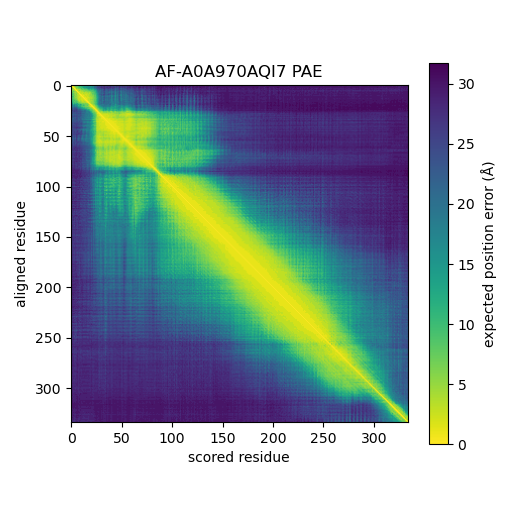 A 1 114 ? 48.750 15.750 -68.783 1.00 95.44 114 GLN A C 1
ATOM 906 O O . GLN A 1 114 ? 48.280 15.726 -67.641 1.00 95.44 114 GLN A O 1
ATOM 911 N N . ILE A 1 115 ? 48.589 14.734 -69.635 1.00 96.12 115 ILE A N 1
ATOM 912 C CA . ILE A 1 115 ? 47.918 13.476 -69.277 1.00 96.12 115 ILE A CA 1
ATOM 913 C C . ILE A 1 115 ? 48.705 12.749 -68.185 1.00 96.12 115 ILE A C 1
ATOM 915 O O . ILE A 1 115 ? 48.112 12.368 -67.181 1.00 96.12 115 ILE A O 1
ATOM 919 N N . GLU A 1 116 ? 50.023 12.603 -68.328 1.00 95.38 116 GLU A N 1
ATOM 920 C CA . GLU A 1 116 ? 50.881 11.961 -67.320 1.00 95.38 116 GLU A CA 1
ATOM 921 C C . GLU A 1 116 ? 50.769 12.670 -65.956 1.00 95.38 116 GLU A C 1
ATOM 923 O O . GLU A 1 116 ? 50.615 12.018 -64.919 1.00 95.38 116 GLU A O 1
ATOM 928 N N . THR A 1 117 ? 50.728 14.006 -65.958 1.00 96.94 117 THR A N 1
ATOM 929 C CA . THR A 1 117 ? 50.497 14.812 -64.747 1.00 96.94 117 THR A CA 1
ATOM 930 C C . THR A 1 117 ? 49.095 14.585 -64.172 1.00 96.94 117 THR A C 1
ATOM 932 O O . THR A 1 117 ? 48.949 14.312 -62.982 1.00 96.94 117 THR A O 1
ATOM 935 N N . SER A 1 118 ? 48.059 14.621 -65.014 1.00 96.75 118 SER A N 1
ATOM 936 C CA . SER A 1 118 ? 46.663 14.417 -64.597 1.00 96.75 118 SER A CA 1
ATOM 937 C C . SER A 1 118 ? 46.429 13.017 -64.023 1.00 96.75 118 SER A C 1
ATOM 939 O O . SER A 1 118 ? 45.687 12.863 -63.051 1.00 96.75 118 SER A O 1
ATOM 941 N N . VAL A 1 119 ? 47.079 11.996 -64.591 1.00 97.62 119 VAL A N 1
ATOM 942 C CA . VAL A 1 119 ? 47.066 10.616 -64.087 1.00 97.62 119 VAL A CA 1
ATOM 943 C C . VAL A 1 119 ? 47.743 10.549 -62.720 1.00 97.62 119 VAL A C 1
ATOM 945 O O . VAL A 1 119 ? 47.148 10.017 -61.783 1.00 97.62 119 VAL A O 1
ATOM 948 N N . SER A 1 120 ? 48.930 11.148 -62.571 1.00 97.06 120 SER A N 1
ATOM 949 C CA . SER A 1 120 ? 49.648 11.217 -61.290 1.00 97.06 120 SER A CA 1
ATOM 950 C C . SER A 1 120 ? 48.819 11.904 -60.200 1.00 97.06 120 SER A C 1
ATOM 952 O O . SER A 1 120 ? 48.664 11.380 -59.094 1.00 97.06 120 SER A O 1
ATOM 954 N N . ASP A 1 121 ? 48.209 13.047 -60.509 1.00 97.19 121 ASP A N 1
ATOM 955 C CA . ASP A 1 121 ? 47.392 13.784 -59.545 1.00 97.19 121 ASP A CA 1
ATOM 956 C C . ASP A 1 121 ? 46.079 13.064 -59.219 1.00 97.19 121 ASP A C 1
ATOM 958 O O . ASP A 1 121 ? 45.638 13.067 -58.066 1.00 97.19 121 ASP A O 1
ATOM 962 N N . THR A 1 122 ? 45.478 12.376 -60.192 1.00 97.12 122 THR A N 1
ATOM 963 C CA . THR A 1 122 ? 44.314 11.510 -59.949 1.00 97.12 122 THR A CA 1
ATOM 964 C C . THR A 1 122 ? 44.678 10.342 -59.037 1.00 97.12 122 THR A C 1
ATOM 966 O O . THR A 1 122 ? 43.932 10.054 -58.101 1.00 97.12 122 THR A O 1
ATOM 969 N N . GLN A 1 123 ? 45.840 9.717 -59.234 1.00 97.00 123 GLN A N 1
ATOM 970 C CA . GLN A 1 123 ? 46.334 8.645 -58.369 1.00 97.00 123 GLN A CA 1
ATOM 971 C C . GLN A 1 123 ? 46.582 9.141 -56.936 1.00 97.00 123 GLN A C 1
ATOM 973 O O . GLN A 1 123 ? 46.146 8.496 -55.983 1.00 97.00 123 GLN A O 1
ATOM 978 N N . LYS A 1 124 ? 47.194 10.321 -56.757 1.00 96.81 124 LYS A N 1
ATOM 979 C CA . LYS A 1 124 ? 47.355 10.939 -55.424 1.00 96.81 124 LYS A CA 1
ATOM 980 C C . LYS A 1 124 ? 46.007 11.196 -54.751 1.00 96.81 124 LYS A C 1
ATOM 982 O O . LYS A 1 124 ? 45.841 10.908 -53.567 1.00 96.81 124 LYS A O 1
ATOM 987 N N . ARG A 1 125 ? 45.031 11.726 -55.498 1.00 96.75 125 ARG A N 1
ATOM 988 C CA . ARG A 1 125 ? 43.668 11.948 -54.989 1.00 96.75 125 ARG A CA 1
ATOM 989 C C . ARG A 1 125 ? 42.987 10.634 -54.614 1.00 96.75 125 ARG A C 1
ATOM 991 O O . ARG A 1 125 ? 42.322 10.611 -53.586 1.00 96.75 125 ARG A O 1
ATOM 998 N N . MET A 1 126 ? 43.177 9.570 -55.396 1.00 97.31 126 MET A N 1
ATOM 999 C CA . MET A 1 126 ? 42.639 8.235 -55.122 1.00 97.31 126 MET A CA 1
ATOM 1000 C C . MET A 1 126 ? 43.171 7.677 -53.797 1.00 97.31 126 MET A C 1
ATOM 1002 O O . MET A 1 126 ? 42.370 7.296 -52.947 1.00 97.31 126 MET A O 1
ATOM 1006 N N . ILE A 1 127 ? 44.487 7.732 -53.577 1.00 96.50 127 ILE A N 1
ATOM 1007 C CA . ILE A 1 127 ? 45.115 7.307 -52.314 1.00 96.50 127 ILE A CA 1
ATOM 1008 C C . ILE A 1 127 ? 44.557 8.128 -51.143 1.00 96.50 127 ILE A C 1
ATOM 1010 O O . ILE A 1 127 ? 44.095 7.578 -50.148 1.00 96.50 127 ILE A O 1
ATOM 1014 N N . ALA A 1 128 ? 44.488 9.457 -51.290 1.00 96.62 128 ALA A N 1
ATOM 1015 C CA . ALA A 1 128 ? 43.927 10.318 -50.250 1.00 96.62 128 ALA A CA 1
ATOM 1016 C C . ALA A 1 128 ? 42.441 10.019 -49.968 1.00 96.62 128 ALA A C 1
ATOM 1018 O O . ALA A 1 128 ? 41.984 10.159 -48.829 1.00 96.62 128 ALA A O 1
ATOM 1019 N N . THR A 1 129 ? 41.659 9.632 -50.982 1.00 96.56 129 THR A N 1
ATOM 1020 C CA . THR A 1 129 ? 40.271 9.196 -50.783 1.00 96.56 129 THR A CA 1
ATOM 1021 C C . THR A 1 129 ? 40.180 7.826 -50.127 1.00 96.56 129 THR A C 1
ATOM 1023 O O . THR A 1 129 ? 39.333 7.666 -49.256 1.00 96.56 129 THR A O 1
ATOM 1026 N N . GLU A 1 130 ? 41.057 6.883 -50.462 1.00 96.88 130 GLU A N 1
ATOM 1027 C CA . GLU A 1 130 ? 41.133 5.567 -49.819 1.00 96.88 130 GLU A CA 1
ATOM 1028 C C . GLU A 1 130 ? 41.453 5.708 -48.325 1.00 96.88 130 GLU A C 1
ATOM 1030 O O . GLU A 1 130 ? 40.731 5.173 -47.486 1.00 96.88 130 GLU A O 1
ATOM 1035 N N . ASP A 1 131 ? 42.412 6.563 -47.965 1.00 97.00 131 ASP A N 1
ATOM 1036 C CA . ASP A 1 131 ? 42.721 6.885 -46.566 1.00 97.00 131 ASP A CA 1
ATOM 1037 C C . ASP A 1 131 ? 41.543 7.536 -45.827 1.00 97.00 131 ASP A C 1
ATOM 1039 O O . ASP A 1 131 ? 41.360 7.356 -44.618 1.00 97.00 131 ASP A O 1
ATOM 1043 N N . ARG A 1 132 ? 40.742 8.355 -46.519 1.00 97.19 132 ARG A N 1
ATOM 1044 C CA . ARG A 1 132 ? 39.519 8.938 -45.942 1.00 97.19 132 ARG A CA 1
ATOM 1045 C C . ARG A 1 132 ? 38.438 7.877 -45.764 1.00 97.19 132 ARG A C 1
ATOM 1047 O O . ARG A 1 132 ? 37.794 7.877 -44.721 1.00 97.19 132 ARG A O 1
ATOM 1054 N N . VAL A 1 133 ? 38.262 6.980 -46.734 1.00 97.88 133 VAL A N 1
ATOM 1055 C CA . VAL A 1 133 ? 37.313 5.860 -46.656 1.00 97.88 133 VAL A CA 1
ATOM 1056 C C . VAL A 1 133 ? 37.693 4.929 -45.510 1.00 97.88 133 VAL A C 1
ATOM 1058 O O . VAL A 1 133 ? 36.843 4.649 -44.672 1.00 97.88 133 VAL A O 1
ATOM 1061 N N . ASN A 1 134 ? 38.963 4.545 -45.389 1.00 96.75 134 ASN A N 1
ATOM 1062 C CA . ASN A 1 134 ? 39.446 3.690 -44.304 1.00 96.75 134 ASN A CA 1
ATOM 1063 C C . ASN A 1 134 ? 39.199 4.320 -42.926 1.00 96.75 134 ASN A C 1
ATOM 1065 O O . ASN A 1 134 ? 38.730 3.641 -42.013 1.00 96.75 134 ASN A O 1
ATOM 1069 N N . ARG A 1 135 ? 39.423 5.636 -42.788 1.00 97.06 135 ARG A N 1
ATOM 1070 C CA . ARG A 1 135 ? 39.081 6.378 -41.563 1.00 97.06 135 ARG A CA 1
ATOM 1071 C C . ARG A 1 135 ? 37.580 6.412 -41.284 1.00 97.06 135 ARG A C 1
ATOM 1073 O O . ARG A 1 135 ? 37.183 6.279 -40.136 1.00 97.06 135 ARG A O 1
ATOM 1080 N N . VAL A 1 136 ? 36.741 6.588 -42.303 1.00 97.81 136 VAL A N 1
ATOM 1081 C CA . VAL A 1 136 ? 35.278 6.564 -42.130 1.00 97.81 136 VAL A CA 1
ATOM 1082 C C . VAL A 1 136 ? 34.793 5.168 -41.742 1.00 97.81 136 VAL A C 1
ATOM 1084 O O . VAL A 1 136 ? 33.920 5.038 -40.889 1.00 97.81 136 VAL A O 1
ATOM 1087 N N . VAL A 1 137 ? 35.356 4.112 -42.328 1.00 97.88 137 VAL A N 1
ATOM 1088 C CA . VAL A 1 137 ? 35.011 2.726 -41.986 1.00 97.88 137 VAL A CA 1
ATOM 1089 C C . VAL A 1 137 ? 35.407 2.410 -40.543 1.00 97.88 137 VAL A C 1
ATOM 1091 O O . VAL A 1 137 ? 34.612 1.810 -39.815 1.00 97.88 137 VAL A O 1
ATOM 1094 N N . SER A 1 138 ? 36.588 2.851 -40.094 1.00 96.81 138 SER A N 1
ATOM 1095 C CA . SER A 1 138 ? 37.018 2.631 -38.710 1.00 96.81 138 SER A CA 1
ATOM 1096 C C . SER A 1 138 ? 36.149 3.391 -37.707 1.00 96.81 138 SER A C 1
ATOM 1098 O O . SER A 1 138 ? 35.691 2.785 -36.739 1.00 96.81 138 SER A O 1
ATOM 1100 N N . THR A 1 139 ? 35.837 4.669 -37.954 1.00 97.69 139 THR A N 1
ATOM 1101 C CA . THR A 1 139 ? 34.945 5.438 -37.069 1.00 97.69 139 THR A CA 1
ATOM 1102 C C . THR A 1 139 ? 33.522 4.893 -37.079 1.00 97.69 139 THR A C 1
ATOM 1104 O O . THR A 1 139 ? 32.884 4.842 -36.033 1.00 97.69 139 THR A O 1
ATOM 1107 N N . THR A 1 140 ? 33.024 4.428 -38.227 1.00 97.56 140 THR A N 1
ATOM 1108 C CA . THR A 1 140 ? 31.701 3.790 -38.316 1.00 97.56 140 THR A CA 1
ATOM 1109 C C . THR A 1 140 ? 31.657 2.503 -37.496 1.00 97.56 140 THR A C 1
ATOM 1111 O O . THR A 1 140 ? 30.685 2.274 -36.785 1.00 97.56 140 THR A O 1
ATOM 1114 N N . SER A 1 141 ? 32.718 1.695 -37.540 1.00 97.44 141 SER A N 1
ATOM 1115 C CA . SER A 1 141 ? 32.813 0.463 -36.744 1.00 97.44 141 SER A CA 1
ATOM 1116 C C . SER A 1 141 ? 32.853 0.765 -35.241 1.00 97.44 141 SER A C 1
ATOM 1118 O O . SER A 1 141 ? 32.146 0.125 -34.467 1.00 97.44 141 SER A O 1
ATOM 1120 N N . GLN A 1 142 ? 33.608 1.791 -34.831 1.00 97.69 142 GLN A N 1
ATOM 1121 C CA . GLN A 1 142 ? 33.647 2.258 -33.439 1.00 97.69 142 GLN A CA 1
ATOM 1122 C C . GLN A 1 142 ? 32.282 2.774 -32.968 1.00 97.69 142 GLN A C 1
ATOM 1124 O O . GLN A 1 142 ? 31.807 2.382 -31.908 1.00 97.69 142 GLN A O 1
ATOM 1129 N N . LEU A 1 143 ? 31.607 3.596 -33.777 1.00 98.00 143 LEU A N 1
ATOM 1130 C CA . LEU A 1 143 ? 30.265 4.087 -33.459 1.00 98.00 143 LEU A CA 1
ATOM 1131 C C . LEU A 1 143 ? 29.247 2.944 -33.361 1.00 98.00 143 LEU A C 1
ATOM 1133 O O . LEU A 1 143 ? 28.369 2.981 -32.504 1.00 98.00 143 LEU A O 1
ATOM 1137 N N . GLN A 1 144 ? 29.352 1.917 -34.208 1.00 97.62 144 GLN A N 1
ATOM 1138 C CA . GLN A 1 144 ? 28.501 0.729 -34.109 1.00 97.62 144 GLN A CA 1
ATOM 1139 C C . GLN A 1 144 ? 28.712 -0.018 -32.787 1.00 97.62 144 GLN A C 1
ATOM 1141 O O . GLN A 1 144 ? 27.735 -0.461 -32.180 1.00 97.62 144 GLN A O 1
ATOM 1146 N N . GLU A 1 145 ? 29.957 -0.124 -32.321 1.00 98.06 145 GLU A N 1
ATOM 1147 C CA . GLU A 1 145 ? 30.286 -0.722 -31.026 1.00 98.06 145 GLU A CA 1
ATOM 1148 C C . GLU A 1 145 ? 29.749 0.118 -29.856 1.00 98.06 145 GLU A C 1
ATOM 1150 O O . GLU A 1 145 ? 29.090 -0.420 -28.963 1.00 98.06 145 GLU A O 1
ATOM 1155 N N . GLU A 1 146 ? 29.936 1.441 -29.888 1.00 98.12 146 GLU A N 1
ATOM 1156 C CA . GLU A 1 146 ? 29.392 2.353 -28.873 1.00 98.12 146 GLU A CA 1
ATOM 1157 C C . GLU A 1 146 ? 27.861 2.301 -28.813 1.00 98.12 146 GLU A C 1
ATOM 1159 O O . GLU A 1 146 ? 27.287 2.228 -27.725 1.00 98.12 146 GLU A O 1
ATOM 1164 N N . VAL A 1 147 ? 27.184 2.271 -29.965 1.00 98.38 147 VAL A N 1
ATOM 1165 C CA . VAL A 1 147 ? 25.721 2.135 -30.038 1.00 98.38 147 VAL A CA 1
ATOM 1166 C C . VAL A 1 147 ? 25.265 0.783 -29.488 1.00 98.38 147 VAL A C 1
ATOM 1168 O O . VAL A 1 147 ? 24.262 0.722 -28.772 1.00 98.38 147 VAL A O 1
ATOM 1171 N N . ALA A 1 148 ? 25.985 -0.303 -29.785 1.00 97.75 148 ALA A N 1
ATOM 1172 C CA . ALA A 1 148 ? 25.671 -1.622 -29.242 1.00 97.75 148 ALA A CA 1
ATOM 1173 C C . ALA A 1 148 ? 25.813 -1.649 -27.714 1.00 97.75 148 ALA A C 1
ATOM 1175 O O . ALA A 1 148 ? 24.928 -2.168 -27.028 1.00 97.75 148 ALA A O 1
ATOM 1176 N N . LYS A 1 149 ? 26.875 -1.033 -27.183 1.00 98.06 149 LYS A N 1
ATOM 1177 C CA . LYS A 1 149 ? 27.097 -0.900 -25.742 1.00 98.06 149 LYS A CA 1
ATOM 1178 C C . LYS A 1 149 ? 26.015 -0.048 -25.080 1.00 98.06 149 LYS A C 1
ATOM 1180 O O . LYS A 1 149 ? 25.394 -0.503 -24.127 1.00 98.06 149 LYS A O 1
ATOM 1185 N N . LEU A 1 150 ? 25.711 1.126 -25.635 1.00 98.31 150 LEU A N 1
ATOM 1186 C CA . LEU A 1 150 ? 24.665 2.009 -25.115 1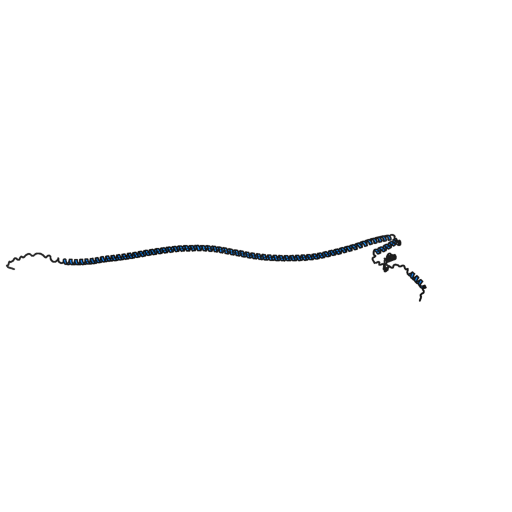.00 98.31 150 LEU A CA 1
ATOM 1187 C C . LEU A 1 150 ? 23.298 1.315 -25.095 1.00 98.31 150 LEU A C 1
ATOM 1189 O O . LEU A 1 150 ? 22.537 1.459 -24.141 1.00 98.31 150 LEU A O 1
ATOM 1193 N N . LYS A 1 151 ? 22.985 0.530 -26.132 1.00 98.19 151 LYS A N 1
ATOM 1194 C CA . LYS A 1 151 ? 21.758 -0.271 -26.176 1.00 98.19 151 LYS A CA 1
ATOM 1195 C C . LYS A 1 151 ? 21.738 -1.334 -25.076 1.00 98.19 151 LYS A C 1
ATOM 1197 O O . LYS A 1 151 ? 20.689 -1.531 -24.467 1.00 98.19 151 LYS A O 1
ATOM 1202 N N . ALA A 1 152 ? 22.859 -2.012 -24.830 1.00 98.00 152 ALA A N 1
ATOM 1203 C CA . ALA A 1 152 ? 22.969 -3.004 -23.763 1.00 98.00 152 ALA A CA 1
ATOM 1204 C C . ALA A 1 152 ? 22.796 -2.364 -22.376 1.00 98.00 152 ALA A C 1
ATOM 1206 O O . ALA A 1 152 ? 21.998 -2.859 -21.581 1.00 98.00 152 ALA A O 1
ATOM 1207 N N . ASP A 1 153 ? 23.457 -1.232 -22.128 1.00 98.12 153 ASP A N 1
ATOM 1208 C CA . ASP A 1 153 ? 23.352 -0.481 -20.872 1.00 98.12 153 ASP A CA 1
ATOM 1209 C C . ASP A 1 153 ? 21.912 0.014 -20.644 1.00 98.12 153 ASP A C 1
ATOM 1211 O O . ASP A 1 153 ? 21.351 -0.168 -19.564 1.00 98.12 153 ASP A O 1
ATOM 1215 N N . LEU A 1 154 ? 21.259 0.550 -21.684 1.00 98.19 154 LEU A N 1
ATOM 1216 C CA . LEU A 1 154 ? 19.863 0.991 -21.609 1.00 98.19 154 LEU A CA 1
ATOM 1217 C C . LEU A 1 154 ? 18.902 -0.173 -21.322 1.00 98.19 154 LEU A C 1
ATOM 1219 O O . LEU A 1 154 ? 17.953 -0.018 -20.556 1.00 98.19 154 LEU A O 1
ATOM 1223 N N . MET A 1 155 ? 19.133 -1.343 -21.926 1.00 97.88 155 MET A N 1
ATOM 1224 C CA . MET A 1 155 ? 18.339 -2.546 -21.656 1.00 97.88 155 MET A CA 1
ATOM 1225 C C . MET A 1 155 ? 18.536 -3.045 -20.222 1.00 97.88 155 MET A C 1
ATOM 1227 O O . MET A 1 155 ? 17.558 -3.433 -19.577 1.00 97.88 155 MET A O 1
ATOM 1231 N N . ALA A 1 156 ? 19.768 -3.007 -19.710 1.00 98.06 156 ALA A N 1
ATOM 1232 C CA . ALA A 1 156 ? 20.067 -3.367 -18.331 1.00 98.06 156 ALA A CA 1
ATOM 1233 C C . ALA A 1 156 ? 19.356 -2.422 -17.349 1.00 98.06 156 ALA A C 1
ATOM 1235 O O . ALA A 1 156 ? 18.632 -2.897 -16.472 1.00 98.06 156 ALA A O 1
ATOM 1236 N N . GLU A 1 157 ? 19.455 -1.107 -17.555 1.00 97.88 157 GLU A N 1
ATOM 1237 C CA . GLU A 1 157 ? 18.786 -0.099 -16.722 1.00 97.88 157 GLU A CA 1
ATOM 1238 C C . GLU A 1 157 ? 17.256 -0.242 -16.764 1.00 97.88 157 GLU A C 1
ATOM 1240 O O . GLU A 1 157 ? 16.588 -0.228 -15.726 1.00 97.88 157 GLU A O 1
ATOM 1245 N N . ALA A 1 158 ? 16.684 -0.463 -17.954 1.00 97.88 158 ALA A N 1
ATOM 1246 C CA . ALA A 1 158 ? 15.250 -0.699 -18.115 1.00 97.88 158 ALA A CA 1
ATOM 1247 C C . ALA A 1 158 ? 14.793 -1.957 -17.358 1.00 97.88 158 ALA A C 1
ATOM 1249 O O . ALA A 1 158 ? 13.751 -1.940 -16.698 1.00 97.88 158 ALA A O 1
ATOM 1250 N N . SER A 1 159 ? 15.582 -3.035 -17.404 1.00 97.56 159 SER A N 1
ATOM 1251 C CA . SER A 1 159 ? 15.286 -4.267 -16.665 1.00 97.56 159 SER A CA 1
ATOM 1252 C C . SER A 1 159 ? 15.398 -4.082 -15.144 1.00 97.56 159 SER A C 1
ATOM 1254 O O . SER A 1 159 ? 14.525 -4.544 -14.405 1.00 97.56 159 SER A O 1
ATOM 1256 N N . GLY A 1 160 ? 16.404 -3.337 -14.671 1.00 98.19 160 GLY A N 1
ATOM 1257 C CA . GLY A 1 160 ? 16.578 -3.000 -13.255 1.00 98.19 160 GLY A CA 1
ATOM 1258 C C . GLY A 1 160 ? 15.446 -2.119 -12.725 1.00 98.19 160 GLY A C 1
ATOM 1259 O O . GLY A 1 160 ? 14.895 -2.378 -11.648 1.00 98.19 160 GLY A O 1
ATOM 1260 N N . THR A 1 161 ? 15.021 -1.139 -13.523 1.00 98.12 161 THR A N 1
ATOM 1261 C CA . THR A 1 161 ? 13.863 -0.287 -13.222 1.00 98.12 161 THR A CA 1
ATOM 1262 C C . THR A 1 161 ? 12.575 -1.111 -13.155 1.00 98.12 161 THR A C 1
ATOM 1264 O O . THR A 1 161 ? 11.811 -0.976 -12.199 1.00 98.12 161 THR A O 1
ATOM 1267 N N . ALA A 1 162 ? 12.347 -2.016 -14.114 1.00 98.19 162 ALA A N 1
ATOM 1268 C CA . ALA A 1 162 ? 11.175 -2.894 -14.122 1.00 98.19 162 ALA A CA 1
ATOM 1269 C C . ALA A 1 162 ? 11.126 -3.814 -12.888 1.00 98.19 162 ALA A C 1
ATOM 1271 O O . ALA A 1 162 ? 10.074 -3.951 -12.262 1.00 98.19 162 ALA A O 1
ATOM 1272 N N . SER A 1 163 ? 12.267 -4.386 -12.487 1.00 98.06 163 SER A N 1
ATOM 1273 C CA . SER A 1 163 ? 12.376 -5.195 -11.264 1.00 98.06 163 SER A CA 1
ATOM 1274 C C . SER A 1 163 ? 12.093 -4.376 -9.998 1.00 98.06 163 SER A C 1
ATOM 1276 O O . SER A 1 163 ? 11.404 -4.845 -9.087 1.00 98.06 163 SER A O 1
ATOM 1278 N N . SER A 1 164 ? 12.598 -3.141 -9.936 1.00 98.44 164 SER A N 1
ATOM 1279 C CA . SER A 1 164 ? 12.356 -2.236 -8.805 1.00 98.44 164 SER A CA 1
ATOM 1280 C C . SER A 1 164 ? 10.879 -1.855 -8.701 1.00 98.44 164 SER A C 1
ATOM 1282 O O . SER A 1 164 ? 10.311 -1.887 -7.610 1.00 98.44 164 SER A O 1
ATOM 1284 N N . TYR A 1 165 ? 10.228 -1.575 -9.834 1.00 98.19 165 TYR A N 1
ATOM 1285 C CA . TYR A 1 165 ? 8.794 -1.295 -9.889 1.00 98.19 165 TYR A CA 1
ATOM 1286 C C . TYR A 1 165 ? 7.951 -2.497 -9.444 1.00 98.19 165 TYR A C 1
ATOM 1288 O O . TYR A 1 165 ? 7.039 -2.336 -8.636 1.00 98.19 165 TYR A O 1
ATOM 1296 N N . ALA A 1 166 ? 8.292 -3.708 -9.898 1.00 98.25 166 ALA A N 1
ATOM 1297 C CA . ALA A 1 166 ? 7.618 -4.934 -9.468 1.00 98.25 166 ALA A CA 1
ATOM 1298 C C . ALA A 1 166 ? 7.751 -5.165 -7.951 1.00 98.25 166 ALA A C 1
ATOM 1300 O O . ALA A 1 166 ? 6.779 -5.512 -7.283 1.00 98.25 166 ALA A O 1
ATOM 1301 N N . THR A 1 167 ? 8.937 -4.906 -7.392 1.00 98.44 167 THR A N 1
ATOM 1302 C CA . THR A 1 167 ? 9.175 -4.998 -5.943 1.00 98.44 167 THR A CA 1
ATOM 1303 C C . THR A 1 167 ? 8.351 -3.961 -5.177 1.00 98.44 167 THR A C 1
ATOM 1305 O O . THR A 1 167 ? 7.735 -4.288 -4.165 1.00 98.44 167 THR A O 1
ATOM 1308 N N . LEU A 1 168 ? 8.287 -2.719 -5.671 1.00 98.56 168 LEU A N 1
ATOM 1309 C CA . LEU A 1 168 ? 7.474 -1.663 -5.067 1.00 98.56 168 LEU A CA 1
ATOM 1310 C C . LEU A 1 168 ? 5.981 -2.027 -5.081 1.00 98.56 168 LEU A C 1
ATOM 1312 O O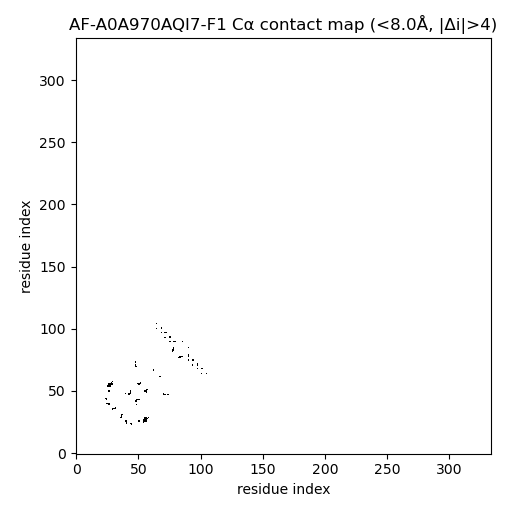 . LEU A 1 168 ? 5.314 -1.872 -4.062 1.00 98.56 168 LEU A O 1
ATOM 1316 N N . GLN A 1 169 ? 5.466 -2.548 -6.200 1.00 98.62 169 GLN A N 1
ATOM 1317 C CA . GLN A 1 169 ? 4.077 -3.006 -6.299 1.00 98.62 169 GLN A CA 1
ATOM 1318 C C . GLN A 1 169 ? 3.767 -4.132 -5.307 1.00 98.62 169 GLN A C 1
ATOM 1320 O O . GLN A 1 169 ? 2.719 -4.100 -4.665 1.00 98.62 169 GLN A O 1
ATOM 1325 N N . ALA A 1 170 ? 4.678 -5.096 -5.146 1.00 98.44 170 ALA A N 1
ATOM 1326 C CA . ALA A 1 170 ? 4.512 -6.170 -4.171 1.00 98.44 170 ALA A CA 1
ATOM 1327 C C . ALA A 1 170 ? 4.450 -5.630 -2.731 1.00 98.44 170 ALA A C 1
ATOM 1329 O O . ALA A 1 170 ? 3.562 -6.015 -1.972 1.00 98.44 170 ALA A O 1
ATOM 1330 N N . SER A 1 171 ? 5.333 -4.692 -2.374 1.00 98.56 171 SER A N 1
ATOM 1331 C CA . SER A 1 171 ? 5.311 -4.031 -1.062 1.00 98.56 171 SER A CA 1
ATOM 1332 C C . SER A 1 171 ? 4.033 -3.217 -0.831 1.00 98.56 171 SER A C 1
ATOM 1334 O O . SER A 1 171 ? 3.511 -3.206 0.280 1.00 98.56 171 SER A O 1
ATOM 1336 N N . ILE A 1 172 ? 3.508 -2.546 -1.863 1.00 98.56 172 ILE A N 1
ATOM 1337 C CA . ILE A 1 172 ? 2.232 -1.817 -1.777 1.00 98.56 172 ILE A CA 1
ATOM 1338 C C . ILE A 1 172 ? 1.079 -2.790 -1.507 1.00 98.56 172 ILE A C 1
ATOM 1340 O O . ILE A 1 172 ? 0.301 -2.553 -0.588 1.00 98.56 172 ILE A O 1
ATOM 1344 N N . ALA A 1 173 ? 1.002 -3.901 -2.243 1.00 98.50 173 ALA A N 1
ATOM 1345 C CA . ALA A 1 173 ? -0.040 -4.908 -2.043 1.00 98.50 173 ALA A CA 1
ATOM 1346 C C . ALA A 1 173 ? 0.010 -5.533 -0.634 1.00 98.50 173 ALA A C 1
ATOM 1348 O O . ALA A 1 173 ? -1.031 -5.772 -0.018 1.00 98.50 173 ALA A O 1
ATOM 1349 N N . ASP A 1 174 ? 1.212 -5.766 -0.096 1.00 98.69 174 ASP A N 1
ATOM 1350 C CA . ASP A 1 174 ? 1.386 -6.238 1.282 1.00 98.69 174 ASP A CA 1
ATOM 1351 C C . ASP A 1 174 ? 0.889 -5.206 2.310 1.00 98.69 174 ASP A C 1
ATOM 1353 O O . ASP A 1 174 ? 0.109 -5.548 3.203 1.00 98.69 174 ASP A O 1
ATOM 1357 N N . LEU A 1 175 ? 1.255 -3.929 2.145 1.00 98.69 175 LEU A N 1
ATOM 1358 C CA . LEU A 1 175 ? 0.781 -2.842 3.008 1.00 98.69 175 LEU A CA 1
ATOM 1359 C C . LEU A 1 175 ? -0.744 -2.691 2.966 1.00 98.69 175 LEU A C 1
ATOM 1361 O O . LEU A 1 175 ? -1.366 -2.531 4.016 1.00 98.69 175 LEU A O 1
ATOM 1365 N N . GLU A 1 176 ? -1.362 -2.786 1.789 1.00 98.62 176 GLU A N 1
ATOM 1366 C CA . GLU A 1 176 ? -2.824 -2.792 1.650 1.00 98.62 176 GLU A CA 1
ATOM 1367 C C . GLU A 1 176 ? -3.455 -3.961 2.424 1.00 98.62 176 GLU A C 1
ATOM 1369 O O . GLU A 1 176 ? -4.455 -3.786 3.128 1.00 98.62 176 GLU A O 1
ATOM 1374 N N . GLY A 1 177 ? -2.840 -5.147 2.367 1.00 98.50 177 GLY A N 1
ATOM 1375 C CA . GLY A 1 177 ? -3.243 -6.306 3.164 1.00 98.50 177 GLY A CA 1
ATOM 1376 C C . GLY A 1 177 ? -3.161 -6.052 4.674 1.00 98.50 177 GLY A C 1
ATOM 1377 O O . GLY A 1 177 ? -4.111 -6.348 5.407 1.00 98.50 177 GLY A O 1
ATOM 1378 N N . GLN A 1 178 ? -2.060 -5.460 5.145 1.00 98.75 178 GLN A N 1
ATOM 1379 C CA . GLN A 1 178 ? -1.880 -5.101 6.556 1.00 98.75 178 GLN A CA 1
ATOM 1380 C C . GLN A 1 178 ? -2.911 -4.064 7.024 1.00 98.75 178 GLN A C 1
ATOM 1382 O O . GLN A 1 178 ? -3.499 -4.225 8.096 1.00 98.75 178 GLN A O 1
ATOM 1387 N N . VAL A 1 179 ? -3.182 -3.038 6.212 1.00 98.69 179 VAL A N 1
ATOM 1388 C CA . VAL A 1 179 ? -4.194 -2.011 6.506 1.00 98.69 179 VAL A CA 1
ATOM 1389 C C . VAL A 1 179 ? -5.583 -2.635 6.629 1.00 98.69 179 VAL A C 1
ATOM 1391 O O . VAL A 1 179 ? -6.283 -2.365 7.602 1.00 98.69 179 VAL A O 1
ATOM 1394 N N . ASN A 1 180 ? -5.966 -3.529 5.716 1.00 98.56 180 ASN A N 1
ATOM 1395 C CA . ASN A 1 180 ? -7.259 -4.216 5.788 1.00 98.56 180 ASN A CA 1
ATOM 1396 C C . ASN A 1 180 ? -7.402 -5.075 7.053 1.00 98.56 180 ASN A C 1
ATOM 1398 O O . ASN A 1 180 ? -8.474 -5.117 7.663 1.00 98.56 180 ASN A O 1
ATOM 1402 N N . LYS A 1 181 ? -6.318 -5.725 7.491 1.00 98.50 181 LYS A N 1
ATOM 1403 C CA . LYS A 1 181 ? -6.307 -6.468 8.756 1.00 98.50 181 LYS A CA 1
ATOM 1404 C C . LYS A 1 181 ? -6.502 -5.538 9.955 1.00 98.50 181 LYS A C 1
ATOM 1406 O O . LYS A 1 181 ? -7.341 -5.825 10.805 1.00 98.50 181 LYS A O 1
ATOM 1411 N N . LEU A 1 182 ? -5.786 -4.412 9.991 1.00 98.69 182 LEU A N 1
ATOM 1412 C CA . LEU A 1 182 ? -5.939 -3.408 11.047 1.00 98.69 182 LEU A CA 1
ATOM 1413 C C . LEU A 1 182 ? -7.359 -2.837 11.092 1.00 98.69 182 LEU A C 1
ATOM 1415 O O . LEU A 1 182 ? -7.913 -2.698 12.178 1.00 98.69 182 LEU A O 1
ATOM 1419 N N . ILE A 1 183 ? -7.975 -2.571 9.937 1.00 98.75 183 ILE A N 1
ATOM 1420 C CA . ILE A 1 183 ? -9.380 -2.144 9.857 1.00 98.75 183 ILE A CA 1
ATOM 1421 C C . ILE A 1 183 ? -10.292 -3.194 10.507 1.00 98.75 183 ILE A C 1
ATOM 1423 O O . ILE A 1 183 ? -11.110 -2.851 11.358 1.00 98.75 183 ILE A O 1
ATOM 1427 N N . SER A 1 184 ? -10.118 -4.477 10.170 1.00 98.56 184 SER A N 1
ATOM 1428 C CA . SER A 1 184 ? -10.910 -5.555 10.773 1.00 98.56 184 SER A CA 1
ATOM 1429 C C . SER A 1 184 ? -10.715 -5.657 12.289 1.00 98.56 184 SER A C 1
ATOM 1431 O O . SER A 1 184 ? -11.678 -5.939 13.006 1.00 98.56 184 SER A O 1
ATOM 1433 N N . ASP A 1 185 ? -9.492 -5.472 12.783 1.00 98.75 185 ASP A N 1
ATOM 1434 C CA . ASP A 1 185 ? -9.196 -5.517 14.216 1.00 98.75 185 ASP A CA 1
ATOM 1435 C C . ASP A 1 185 ? -9.814 -4.313 14.949 1.00 98.75 185 ASP A C 1
ATOM 1437 O O . ASP A 1 185 ? -10.413 -4.490 16.012 1.00 98.75 185 ASP A O 1
ATOM 1441 N N . ILE A 1 186 ? -9.774 -3.115 14.355 1.00 98.75 186 ILE A N 1
ATOM 1442 C CA . ILE A 1 186 ? -10.434 -1.911 14.888 1.00 98.75 186 ILE A CA 1
ATOM 1443 C C . ILE A 1 186 ? -11.944 -2.129 14.998 1.00 98.75 186 ILE A C 1
ATOM 1445 O O . ILE A 1 186 ? -12.502 -1.930 16.074 1.00 98.75 186 ILE A O 1
ATOM 1449 N N . THR A 1 187 ? -12.604 -2.628 13.949 1.00 98.62 187 THR A N 1
ATOM 1450 C CA . THR A 1 187 ? -14.052 -2.899 13.992 1.00 98.62 187 THR A CA 1
ATOM 1451 C C . THR A 1 187 ? -14.418 -3.902 15.093 1.00 98.62 187 THR A C 1
ATOM 1453 O O . THR A 1 187 ? -15.451 -3.773 15.754 1.00 98.62 187 THR A O 1
ATOM 1456 N N . ARG A 1 188 ? -13.568 -4.907 15.344 1.00 98.56 188 ARG A N 1
ATOM 1457 C CA . ARG A 1 188 ? -13.772 -5.849 16.458 1.00 98.56 188 ARG A CA 1
ATOM 1458 C C . ARG A 1 188 ? -13.657 -5.161 17.816 1.00 98.56 188 ARG A C 1
ATOM 1460 O O . ARG A 1 188 ? -14.471 -5.442 18.694 1.00 98.56 188 ARG A O 1
ATOM 1467 N N . LEU A 1 189 ? -12.679 -4.273 17.984 1.00 98.56 189 LEU A N 1
ATOM 1468 C CA . LEU A 1 189 ? -12.498 -3.502 19.216 1.00 98.56 189 LEU A CA 1
ATOM 1469 C C . LEU A 1 189 ? -13.649 -2.522 19.458 1.00 98.56 189 LEU A C 1
ATOM 1471 O O . LEU A 1 189 ? -14.103 -2.397 20.594 1.00 98.56 189 LEU A O 1
ATOM 1475 N N . GLU A 1 190 ? -14.157 -1.870 18.415 1.00 98.50 190 GLU A N 1
ATOM 1476 C CA . GLU A 1 190 ? -15.325 -0.986 18.502 1.00 98.50 190 GLU A CA 1
ATOM 1477 C C . GLU A 1 190 ? -16.568 -1.755 18.962 1.00 98.50 190 GLU A C 1
ATOM 1479 O O . GLU A 1 190 ? -17.225 -1.348 19.922 1.00 98.50 190 GLU A O 1
ATOM 1484 N N . ASN A 1 191 ? -16.836 -2.918 18.359 1.00 98.25 191 ASN A N 1
ATOM 1485 C CA . ASN A 1 191 ? -17.946 -3.782 18.765 1.00 98.25 191 ASN A CA 1
ATOM 1486 C C . ASN A 1 191 ? -17.800 -4.266 20.215 1.00 98.25 191 ASN A C 1
ATOM 1488 O O . ASN A 1 191 ? -18.752 -4.186 20.991 1.00 98.25 191 ASN A O 1
ATOM 1492 N N . TRP A 1 192 ? -16.606 -4.727 20.601 1.00 98.31 192 TRP A N 1
ATOM 1493 C CA . TRP A 1 192 ? -16.328 -5.156 21.974 1.00 98.31 192 TRP A CA 1
ATOM 1494 C C . TRP A 1 192 ? -16.511 -4.013 22.977 1.00 98.31 192 TRP A C 1
ATOM 1496 O O . TRP A 1 192 ? -17.082 -4.207 24.050 1.00 98.31 192 TRP A O 1
ATOM 1506 N N . THR A 1 193 ? -16.076 -2.805 22.617 1.00 98.44 193 THR A N 1
ATOM 1507 C CA . THR A 1 193 ? -16.256 -1.607 23.446 1.00 98.44 193 THR A CA 1
ATOM 1508 C C . THR A 1 193 ? -17.739 -1.292 23.616 1.00 98.44 193 THR A C 1
ATOM 1510 O O . THR A 1 193 ? -18.183 -1.079 24.743 1.00 98.44 193 THR A O 1
ATOM 1513 N N . GLY A 1 194 ? -18.524 -1.347 22.535 1.00 98.12 194 GLY A N 1
ATOM 1514 C CA . GLY A 1 194 ? -19.977 -1.176 22.587 1.00 98.12 194 GLY A CA 1
ATOM 1515 C C . GLY A 1 194 ? -20.667 -2.201 23.494 1.00 98.12 194 GLY A C 1
ATOM 1516 O O . GLY A 1 194 ? -21.498 -1.830 24.325 1.00 98.12 194 GLY A O 1
ATOM 1517 N N . GLU A 1 195 ? -20.274 -3.475 23.406 1.00 98.50 195 GLU A N 1
ATOM 1518 C CA . GLU A 1 195 ? -20.776 -4.538 24.287 1.00 98.50 195 GLU A CA 1
ATOM 1519 C C . GLU A 1 195 ? -20.445 -4.249 25.761 1.00 98.50 195 GLU A C 1
ATOM 1521 O O . GLU A 1 195 ? -21.316 -4.340 26.629 1.00 98.50 195 GLU A O 1
ATOM 1526 N N . LYS A 1 196 ? -19.207 -3.838 26.063 1.00 98.31 196 LYS A N 1
ATOM 1527 C CA . LYS A 1 196 ? -18.813 -3.486 27.435 1.00 98.31 196 LYS A CA 1
ATOM 1528 C C . LYS A 1 196 ? -19.547 -2.263 27.960 1.00 98.31 196 LYS A C 1
ATOM 1530 O O . LYS A 1 196 ? -19.982 -2.300 29.108 1.00 98.31 196 LYS A O 1
ATOM 1535 N N . SER A 1 197 ? -19.745 -1.225 27.153 1.00 98.38 197 SER A N 1
ATOM 1536 C CA . SER A 1 197 ? -20.551 -0.064 27.545 1.00 98.38 197 SER A CA 1
ATOM 1537 C C . SER A 1 197 ? -21.981 -0.462 27.919 1.00 98.38 197 SER A C 1
ATOM 1539 O O . SER A 1 197 ? -22.496 0.021 28.927 1.00 98.38 197 SER A O 1
ATOM 1541 N N . ALA A 1 198 ? -22.600 -1.386 27.177 1.00 98.31 198 ALA A N 1
ATOM 1542 C CA . ALA A 1 198 ? -23.925 -1.905 27.518 1.00 98.31 198 ALA A CA 1
ATOM 1543 C C . ALA A 1 198 ? -23.926 -2.681 28.849 1.00 98.31 198 ALA A C 1
ATOM 1545 O O . ALA A 1 198 ? -24.821 -2.488 29.673 1.00 98.31 198 ALA A O 1
ATOM 1546 N N . VAL A 1 199 ? -22.903 -3.509 29.099 1.00 98.44 199 VAL A N 1
ATOM 1547 C CA . VAL A 1 199 ? -22.742 -4.221 30.381 1.00 98.44 199 VAL A CA 1
ATOM 1548 C C . VAL A 1 199 ? -22.552 -3.245 31.544 1.00 98.44 199 VAL A C 1
ATOM 1550 O O . VAL A 1 199 ? -23.168 -3.426 32.592 1.00 98.44 199 VAL A O 1
ATOM 1553 N N . PHE A 1 200 ? -21.741 -2.199 31.375 1.00 98.44 200 PHE A N 1
ATOM 1554 C CA . PHE A 1 200 ? -21.557 -1.176 32.407 1.00 98.44 200 PHE A CA 1
ATOM 1555 C C . PHE A 1 200 ? -22.861 -0.440 32.722 1.00 98.44 200 PHE A C 1
ATOM 1557 O O . PHE A 1 200 ? -23.188 -0.288 33.896 1.00 98.44 200 PHE A O 1
ATOM 1564 N N . ALA A 1 201 ? -23.638 -0.062 31.704 1.00 98.38 201 ALA A N 1
ATOM 1565 C CA . ALA A 1 201 ? -24.942 0.567 31.907 1.00 98.38 201 ALA A CA 1
ATOM 1566 C C . ALA A 1 201 ? -25.924 -0.351 32.663 1.00 98.38 201 ALA A C 1
ATOM 1568 O O . ALA A 1 201 ? -26.664 0.110 33.534 1.00 98.38 201 ALA A O 1
ATOM 1569 N N . ALA A 1 202 ? -25.911 -1.657 32.371 1.00 98.38 202 ALA A N 1
ATOM 1570 C CA . ALA A 1 202 ? -26.716 -2.636 33.101 1.00 98.38 202 ALA A CA 1
ATOM 1571 C C . ALA A 1 202 ? -26.285 -2.744 34.573 1.00 98.38 202 ALA A C 1
ATOM 1573 O O . ALA A 1 202 ? -27.127 -2.654 35.464 1.00 98.38 202 ALA A O 1
ATOM 1574 N N . LEU A 1 203 ? -24.978 -2.848 34.837 1.00 98.50 203 LEU A N 1
ATOM 1575 C CA . LEU A 1 203 ? -24.437 -2.902 36.199 1.00 98.50 203 LEU A CA 1
ATOM 1576 C C . LEU A 1 203 ? -24.737 -1.632 37.005 1.00 98.50 203 LEU A C 1
ATOM 1578 O O . LEU A 1 203 ? -25.041 -1.718 38.193 1.00 98.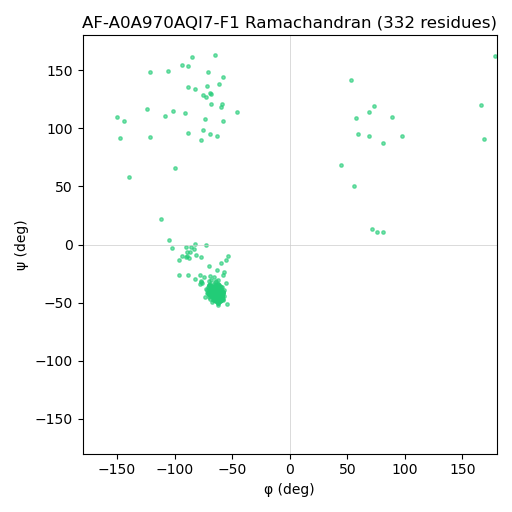50 203 LEU A O 1
ATOM 1582 N N . GLU A 1 204 ? -24.674 -0.457 36.381 1.00 98.56 204 GLU A N 1
ATOM 1583 C CA . GLU A 1 204 ? -25.025 0.813 37.027 1.00 98.56 204 GLU A CA 1
ATOM 1584 C C . GLU A 1 204 ? -26.519 0.869 37.398 1.00 98.56 204 GLU A C 1
ATOM 1586 O O . GLU A 1 204 ? -26.889 1.315 38.493 1.00 98.56 204 GLU A O 1
ATOM 1591 N N . SER A 1 205 ? -27.382 0.348 36.520 1.00 98.38 205 SER A N 1
ATOM 1592 C CA . SER A 1 205 ? -28.819 0.214 36.781 1.00 98.38 205 SER A CA 1
ATOM 1593 C C . SER A 1 205 ? -29.106 -0.747 37.938 1.00 98.38 205 SER A C 1
ATOM 1595 O O . SER A 1 205 ? -29.854 -0.402 38.861 1.00 98.38 205 SER A O 1
ATOM 1597 N N . ASP A 1 206 ? -28.461 -1.915 37.937 1.00 98.50 206 ASP A N 1
ATOM 1598 C CA . ASP A 1 206 ? -28.577 -2.913 39.003 1.00 98.50 206 ASP A CA 1
ATOM 1599 C C . ASP A 1 206 ? -28.061 -2.370 40.338 1.00 98.50 206 ASP A C 1
ATOM 1601 O O . ASP A 1 206 ? -28.734 -2.514 41.360 1.00 98.50 206 ASP A O 1
ATOM 1605 N N . GLY A 1 207 ? -26.922 -1.670 40.338 1.00 98.50 207 GLY A N 1
ATOM 1606 C CA . GLY A 1 207 ? -26.387 -0.997 41.524 1.00 98.50 207 GLY A CA 1
ATOM 1607 C C . GLY A 1 207 ? -27.367 0.029 42.096 1.00 98.50 207 GLY A C 1
ATOM 1608 O O . GLY A 1 207 ? -27.634 0.040 43.300 1.00 98.50 207 GLY A O 1
ATOM 1609 N N . SER A 1 208 ? -27.992 0.828 41.230 1.00 98.38 208 SER A N 1
ATOM 1610 C CA . SER A 1 208 ? -29.038 1.777 41.629 1.00 98.38 208 SER A CA 1
ATOM 1611 C C . SER A 1 208 ? -30.282 1.076 42.190 1.00 98.38 208 SER A C 1
ATOM 1613 O O . SER A 1 208 ? -30.936 1.588 43.102 1.00 98.38 208 SER A O 1
ATOM 1615 N N . ASN A 1 209 ? -30.632 -0.099 41.660 1.00 98.44 209 ASN A N 1
ATOM 1616 C CA . ASN A 1 209 ? -31.749 -0.902 42.151 1.00 98.44 209 ASN A CA 1
ATOM 1617 C C . ASN A 1 209 ? -31.465 -1.502 43.530 1.00 98.44 209 ASN A C 1
ATOM 1619 O O . ASN A 1 209 ? -32.276 -1.348 44.445 1.00 98.44 209 ASN A O 1
ATOM 1623 N N . LEU A 1 210 ? -30.285 -2.094 43.701 1.00 98.50 210 LEU A N 1
ATOM 1624 C CA . LEU A 1 210 ? -29.811 -2.609 44.982 1.00 98.50 210 LEU A CA 1
ATOM 1625 C C . LEU A 1 210 ? -29.765 -1.508 46.043 1.00 98.50 210 LEU A C 1
ATOM 1627 O O . LEU A 1 210 ? -30.226 -1.730 47.159 1.00 98.50 210 LEU A O 1
ATOM 1631 N N . GLN A 1 211 ? -29.312 -0.300 45.698 1.00 98.50 211 GLN A N 1
ATOM 1632 C CA . GLN A 1 211 ? -29.328 0.830 46.631 1.00 98.50 211 GLN A CA 1
ATOM 1633 C C . GLN A 1 211 ? -30.754 1.192 47.079 1.00 98.50 211 GLN A C 1
ATOM 1635 O O . GLN A 1 211 ? -30.990 1.438 48.263 1.00 98.50 211 GLN A O 1
ATOM 1640 N N . ARG A 1 212 ? -31.730 1.193 46.159 1.00 98.38 212 ARG A N 1
ATOM 1641 C CA . ARG A 1 212 ? -33.148 1.420 46.497 1.00 98.38 212 ARG A CA 1
ATOM 1642 C C . ARG A 1 212 ? -33.701 0.322 47.410 1.00 98.38 212 ARG A C 1
ATOM 1644 O O . ARG A 1 212 ? -34.411 0.630 48.369 1.00 98.38 212 ARG A O 1
ATOM 1651 N N . GLN A 1 213 ? -33.365 -0.939 47.139 1.00 98.50 213 GLN A N 1
ATOM 1652 C CA . GLN A 1 213 ? -33.755 -2.071 47.984 1.00 98.50 213 GLN A CA 1
ATOM 1653 C C . GLN A 1 213 ? -33.133 -1.975 49.381 1.00 98.50 213 GLN A C 1
ATOM 1655 O O . GLN A 1 213 ? -33.838 -2.176 50.367 1.00 98.50 213 GLN A O 1
ATOM 1660 N N . LEU A 1 214 ? -31.852 -1.606 49.475 1.00 98.56 214 LEU A N 1
ATOM 1661 C CA . LEU A 1 214 ? -31.151 -1.414 50.743 1.00 98.56 214 LEU A CA 1
ATOM 1662 C C . LEU A 1 214 ? -31.822 -0.326 51.589 1.00 98.56 214 LEU A C 1
ATOM 1664 O O . LEU A 1 214 ? -32.081 -0.547 52.768 1.00 98.56 214 LEU A O 1
ATOM 1668 N N . ASN A 1 215 ? -32.160 0.814 50.980 1.00 98.38 215 ASN A N 1
ATOM 1669 C CA . ASN A 1 215 ? -32.864 1.895 51.670 1.00 98.38 215 ASN A CA 1
ATOM 1670 C C . ASN A 1 215 ? -34.246 1.432 52.168 1.00 98.38 215 ASN A C 1
ATOM 1672 O O . ASN A 1 215 ? -34.590 1.653 53.322 1.00 98.38 215 ASN A O 1
ATOM 1676 N N . THR A 1 216 ? -34.998 0.708 51.332 1.00 98.44 216 THR A N 1
ATOM 1677 C CA . THR A 1 216 ? -36.313 0.150 51.708 1.00 98.44 216 THR A CA 1
ATOM 1678 C C . THR A 1 216 ? -36.207 -0.836 52.876 1.00 98.44 216 THR A C 1
ATOM 1680 O O . THR A 1 216 ? -37.045 -0.845 53.783 1.00 98.44 216 THR A O 1
ATOM 1683 N N . LEU A 1 217 ? -35.172 -1.681 52.868 1.00 98.31 217 LEU A N 1
ATOM 1684 C CA . LEU A 1 217 ? -34.911 -2.627 53.946 1.00 98.31 217 LEU A CA 1
ATOM 1685 C C . LEU A 1 217 ? -34.514 -1.898 55.234 1.00 98.31 217 LEU A C 1
ATOM 1687 O O . LEU A 1 217 ? -35.026 -2.240 56.295 1.00 98.31 217 LEU A O 1
ATOM 1691 N N . ALA A 1 218 ? -33.663 -0.873 55.142 1.00 98.50 218 ALA A N 1
ATOM 1692 C CA . ALA A 1 218 ? -33.279 -0.045 56.282 1.00 98.50 218 ALA A CA 1
ATOM 1693 C C . ALA A 1 218 ? -34.499 0.644 56.921 1.00 98.50 218 ALA A C 1
ATOM 1695 O O . ALA A 1 218 ? -34.652 0.604 58.143 1.00 98.50 218 ALA A O 1
ATOM 1696 N N . ASP A 1 219 ? -35.408 1.189 56.107 1.00 98.44 219 ASP A N 1
ATOM 1697 C CA . ASP A 1 219 ? -36.666 1.777 56.584 1.00 98.44 219 ASP A CA 1
ATOM 1698 C C . ASP A 1 219 ? -37.560 0.731 57.274 1.00 98.44 219 ASP A C 1
ATOM 1700 O O . ASP A 1 219 ? -38.150 1.001 58.321 1.00 98.44 219 ASP A O 1
ATOM 1704 N N . SER A 1 220 ? -37.624 -0.488 56.729 1.00 98.19 220 SER A N 1
ATOM 1705 C CA . SER A 1 220 ? -38.396 -1.597 57.311 1.00 98.19 220 SER A CA 1
ATOM 1706 C C . SER A 1 220 ? -37.820 -2.082 58.645 1.00 98.19 220 SER A C 1
ATOM 1708 O O . SER A 1 220 ? -38.576 -2.365 59.578 1.00 98.19 220 SER A O 1
ATOM 1710 N N . VAL A 1 221 ? -36.490 -2.145 58.764 1.00 98.44 221 VAL A N 1
ATOM 1711 C CA . VAL A 1 221 ? -35.804 -2.464 60.026 1.00 98.44 221 VAL A CA 1
ATOM 1712 C C . VAL A 1 221 ? -36.113 -1.392 61.066 1.00 98.44 221 VAL A C 1
ATOM 1714 O O . VAL A 1 221 ? -36.559 -1.728 62.157 1.00 98.44 221 VAL A O 1
ATOM 1717 N N . LYS A 1 222 ? -35.980 -0.109 60.708 1.00 97.94 222 LYS A N 1
ATOM 1718 C CA . LYS A 1 222 ? -36.289 1.012 61.606 1.00 97.94 222 LYS A CA 1
ATOM 1719 C C . LYS A 1 222 ? -37.747 1.004 62.072 1.00 97.94 222 LYS A C 1
ATOM 1721 O O . LYS A 1 222 ? -38.031 1.325 63.221 1.00 97.94 222 LYS A O 1
ATOM 1726 N N . LYS A 1 223 ? -38.679 0.643 61.186 1.00 98.00 223 LYS A N 1
ATOM 1727 C CA . LYS A 1 223 ? -40.092 0.493 61.543 1.00 98.00 223 LYS A CA 1
ATOM 1728 C C . LYS A 1 223 ? -40.297 -0.640 62.552 1.00 98.00 223 LYS A C 1
ATOM 1730 O O . LYS A 1 223 ? -40.966 -0.425 63.554 1.00 98.00 223 LYS A O 1
ATOM 1735 N N . THR A 1 224 ? -39.717 -1.811 62.288 1.00 98.00 224 THR A N 1
ATOM 1736 C CA . THR A 1 224 ? -39.792 -2.968 63.197 1.00 98.00 224 THR A CA 1
ATOM 1737 C C . THR A 1 224 ? -39.213 -2.630 64.572 1.00 98.00 224 THR A C 1
ATOM 1739 O O . THR A 1 224 ? -39.808 -2.990 65.578 1.00 98.00 224 THR A O 1
ATOM 1742 N N . ASP A 1 225 ? -38.099 -1.898 64.623 1.00 97.88 225 ASP A N 1
ATOM 1743 C CA . ASP A 1 225 ? -37.475 -1.435 65.871 1.00 97.88 225 ASP A CA 1
ATOM 1744 C C . ASP A 1 225 ? -38.443 -0.563 66.692 1.00 97.88 225 ASP A C 1
ATOM 1746 O O . ASP A 1 225 ? -38.700 -0.837 67.860 1.00 97.88 225 ASP A O 1
ATOM 1750 N N . GLY A 1 226 ? -39.113 0.399 66.045 1.00 97.44 226 GLY A N 1
ATOM 1751 C CA . GLY A 1 226 ? -40.142 1.211 66.703 1.00 97.44 226 GLY A CA 1
ATOM 1752 C C . GLY A 1 226 ? -41.384 0.420 67.145 1.00 97.44 226 GLY A C 1
ATOM 1753 O O . GLY A 1 226 ? -42.000 0.755 68.156 1.00 97.44 226 GLY A O 1
ATOM 1754 N N . GLU A 1 227 ? -41.768 -0.631 66.414 1.00 97.94 227 GLU A N 1
ATOM 1755 C CA . GLU A 1 227 ? -42.836 -1.550 66.839 1.00 97.94 227 GLU A CA 1
ATOM 1756 C C . GLU A 1 227 ? -42.415 -2.384 68.062 1.00 97.94 227 GLU A C 1
ATOM 1758 O O . GLU A 1 227 ? -43.241 -2.613 68.949 1.00 97.94 227 GLU A O 1
ATOM 1763 N N . ILE A 1 228 ? -41.144 -2.796 68.142 1.00 98.12 228 ILE A N 1
ATOM 1764 C CA . ILE A 1 228 ? -40.572 -3.489 69.306 1.00 98.12 228 ILE A CA 1
ATOM 1765 C C . ILE A 1 228 ? -40.576 -2.565 70.528 1.00 98.12 228 ILE A C 1
ATOM 1767 O O . ILE A 1 228 ? -41.087 -2.973 71.570 1.00 98.12 228 ILE A O 1
ATOM 1771 N N . ASP A 1 229 ? -40.108 -1.321 70.392 1.00 97.81 229 ASP A N 1
ATOM 1772 C CA . ASP A 1 229 ? -40.116 -0.329 71.479 1.00 97.81 229 ASP A CA 1
ATOM 1773 C C . ASP A 1 229 ? -41.533 -0.099 72.031 1.00 97.81 229 ASP A C 1
ATOM 1775 O O . ASP A 1 229 ? -41.754 -0.057 73.245 1.00 97.81 229 ASP A O 1
ATOM 1779 N N . ALA A 1 230 ? -42.525 0.026 71.142 1.00 97.12 230 ALA A N 1
ATOM 1780 C CA . ALA A 1 230 ? -43.922 0.192 71.537 1.00 97.12 230 ALA A CA 1
ATOM 1781 C C . ALA A 1 230 ? -44.466 -1.047 72.268 1.00 97.12 230 ALA A C 1
ATOM 1783 O O . ALA A 1 230 ? -45.214 -0.926 73.241 1.00 97.12 230 ALA A O 1
ATOM 1784 N N . LEU A 1 231 ? -44.088 -2.248 71.819 1.00 97.50 231 LEU A N 1
ATOM 1785 C CA . LEU A 1 231 ? -44.473 -3.493 72.477 1.00 97.50 231 LEU A CA 1
ATOM 1786 C C . LEU A 1 231 ? -43.830 -3.618 73.864 1.00 97.50 231 LEU A C 1
ATOM 1788 O O . LEU A 1 231 ? -44.497 -4.053 74.804 1.00 97.50 231 LEU A O 1
ATOM 1792 N N . GLU A 1 232 ? -42.570 -3.206 74.004 1.00 97.81 232 GLU A N 1
ATOM 1793 C CA . GLU A 1 232 ? -41.873 -3.171 75.288 1.00 97.81 232 GLU A CA 1
ATOM 1794 C C . GLU A 1 232 ? -42.566 -2.209 76.262 1.00 97.81 232 GLU A C 1
ATOM 1796 O O . GLU A 1 232 ? -42.839 -2.594 77.400 1.00 97.81 232 GLU A O 1
ATOM 1801 N N . GLN A 1 233 ? -42.958 -1.012 75.812 1.00 96.88 233 GLN A N 1
ATOM 1802 C CA . GLN A 1 233 ? -43.742 -0.077 76.631 1.00 96.88 233 GLN A CA 1
ATOM 1803 C C . GLN A 1 233 ? -45.075 -0.680 77.091 1.00 96.88 233 GLN A C 1
ATOM 1805 O O . GLN A 1 233 ? -45.384 -0.628 78.283 1.00 96.88 233 GLN A O 1
ATOM 1810 N N . ASN A 1 234 ? -45.827 -1.312 76.185 1.00 97.75 234 ASN A N 1
ATOM 1811 C CA . ASN A 1 234 ? -47.081 -1.984 76.539 1.00 97.75 234 ASN A CA 1
ATOM 1812 C C . ASN A 1 234 ? -46.857 -3.098 77.575 1.00 97.75 234 ASN A C 1
ATOM 1814 O O . ASN A 1 234 ? -47.645 -3.247 78.506 1.00 97.75 234 ASN A O 1
ATOM 1818 N N . PHE A 1 235 ? -45.779 -3.880 77.443 1.00 97.25 235 PHE A N 1
ATOM 1819 C CA . PHE A 1 235 ? -45.447 -4.931 78.406 1.00 97.25 235 PHE A CA 1
ATOM 1820 C C . PHE A 1 235 ? -45.143 -4.358 79.795 1.00 97.25 235 PHE A C 1
ATOM 1822 O O . PHE A 1 235 ? -45.630 -4.892 80.792 1.00 97.25 235 PHE A O 1
ATOM 1829 N N . GLN A 1 236 ? -44.389 -3.256 79.869 1.00 96.31 236 GLN A N 1
ATOM 1830 C CA . GLN A 1 236 ? -44.132 -2.556 81.132 1.00 96.31 236 GLN A CA 1
ATOM 1831 C C . GLN A 1 236 ? -45.425 -2.015 81.753 1.00 96.31 236 GLN A C 1
ATOM 1833 O O . GLN A 1 236 ? -45.624 -2.130 82.963 1.00 96.31 236 GLN A O 1
ATOM 1838 N N . GLU A 1 237 ? -46.331 -1.475 80.935 1.00 97.06 237 GLU A N 1
ATOM 1839 C CA . GLU A 1 237 ? -47.630 -0.992 81.402 1.00 97.06 237 GLU A CA 1
ATOM 1840 C C . GLU A 1 237 ? -48.492 -2.136 81.957 1.00 97.06 237 GLU A C 1
ATOM 1842 O O . GLU A 1 237 ? -49.013 -2.033 83.069 1.00 97.06 237 GLU A O 1
ATOM 1847 N N . TYR A 1 238 ? -48.581 -3.264 81.248 1.00 96.81 238 TYR A N 1
ATOM 1848 C CA . TYR A 1 238 ? -49.284 -4.449 81.744 1.00 96.81 238 TYR A CA 1
ATOM 1849 C C . TYR A 1 238 ? -48.650 -5.021 83.016 1.00 96.81 238 TYR A C 1
ATOM 1851 O O . TYR A 1 238 ? -49.377 -5.434 83.920 1.00 96.81 238 TYR A O 1
ATOM 1859 N N . ALA A 1 239 ? -47.320 -5.017 83.131 1.00 97.06 239 ALA A N 1
ATOM 1860 C CA . ALA A 1 239 ? -46.630 -5.441 84.347 1.00 97.06 239 ALA A CA 1
ATOM 1861 C C . ALA A 1 239 ? -46.969 -4.530 85.541 1.00 97.06 239 ALA A C 1
ATOM 1863 O O . ALA A 1 239 ? -47.243 -5.029 86.635 1.00 97.06 239 ALA A O 1
ATOM 1864 N N . ALA A 1 240 ? -47.018 -3.211 85.330 1.00 95.88 240 ALA A N 1
ATOM 1865 C CA . ALA A 1 240 ? -47.423 -2.249 86.354 1.00 95.88 240 ALA A CA 1
ATOM 1866 C C . ALA A 1 240 ? -48.893 -2.431 86.770 1.00 95.88 240 ALA A C 1
ATOM 1868 O O . ALA A 1 240 ? -49.201 -2.423 87.963 1.00 95.88 240 ALA A O 1
ATOM 1869 N N . GLN A 1 241 ? -49.793 -2.652 85.805 1.00 96.44 241 GLN A N 1
ATOM 1870 C CA . GLN A 1 241 ? -51.202 -2.958 86.078 1.00 96.44 241 GLN A CA 1
ATOM 1871 C C . GLN A 1 241 ? -51.352 -4.254 86.889 1.00 96.44 241 GLN A C 1
ATOM 1873 O O . GLN A 1 241 ? -52.122 -4.291 87.847 1.00 96.44 241 GLN A O 1
ATOM 1878 N N . LEU A 1 242 ? -50.596 -5.304 86.549 1.00 96.69 242 LEU A N 1
ATOM 1879 C CA . LEU A 1 242 ? -50.609 -6.571 87.280 1.00 96.69 242 LEU A CA 1
ATOM 1880 C C . LEU A 1 242 ? -50.121 -6.396 88.726 1.00 96.69 242 LEU A C 1
ATOM 1882 O O . LEU A 1 242 ? -50.740 -6.930 89.644 1.00 96.69 242 LEU A O 1
ATOM 1886 N N . ALA A 1 243 ? -49.048 -5.627 88.932 1.00 96.00 243 ALA A N 1
ATOM 1887 C CA . ALA A 1 243 ? -48.536 -5.315 90.265 1.00 96.00 243 ALA A CA 1
ATOM 1888 C C . ALA A 1 243 ? -49.571 -4.548 91.106 1.00 96.00 243 ALA A C 1
ATOM 1890 O O . ALA A 1 243 ? -49.825 -4.920 92.249 1.00 96.00 243 ALA A O 1
ATOM 1891 N N . ALA A 1 244 ? -50.233 -3.545 90.521 1.00 95.25 244 ALA A N 1
ATOM 1892 C CA . ALA A 1 244 ? -51.302 -2.805 91.192 1.00 95.25 244 ALA A CA 1
ATOM 1893 C C . ALA A 1 244 ? -52.485 -3.712 91.575 1.00 95.25 244 ALA A C 1
ATOM 1895 O O . ALA A 1 244 ? -53.003 -3.621 92.687 1.00 95.25 244 ALA A O 1
ATOM 1896 N N . LEU A 1 245 ? -52.881 -4.630 90.687 1.00 94.94 245 LEU A N 1
ATOM 1897 C CA . LEU A 1 245 ? -53.940 -5.601 90.967 1.00 94.94 245 LEU A CA 1
ATOM 1898 C C . LEU A 1 245 ? -53.540 -6.574 92.091 1.00 94.94 245 LEU A C 1
ATOM 1900 O O . LEU A 1 245 ? -54.370 -6.956 92.917 1.00 94.94 245 LEU A O 1
ATOM 1904 N N . GLN A 1 246 ? -52.268 -6.974 92.134 1.00 95.06 246 GLN A N 1
ATOM 1905 C CA . GLN A 1 246 ? -51.725 -7.827 93.190 1.00 95.06 246 GLN A CA 1
ATOM 1906 C C . GLN A 1 246 ? -51.715 -7.109 94.550 1.00 95.06 246 GLN A C 1
ATOM 1908 O O . GLN A 1 246 ? -52.078 -7.718 95.560 1.00 95.06 246 GLN A O 1
ATOM 1913 N N . ASP A 1 247 ? -51.386 -5.816 94.574 1.00 94.25 247 ASP A N 1
ATOM 1914 C CA . ASP A 1 247 ? -51.495 -4.974 95.771 1.00 94.25 247 ASP A CA 1
ATOM 1915 C C . ASP A 1 247 ? -52.956 -4.818 96.222 1.00 94.25 247 ASP A C 1
ATOM 1917 O O . ASP A 1 247 ? -53.260 -4.984 97.408 1.00 94.25 247 ASP A O 1
ATOM 1921 N N . GLU A 1 248 ? -53.892 -4.570 95.296 1.00 94.38 248 GLU A N 1
ATOM 1922 C CA . GLU A 1 248 ? -55.328 -4.536 95.608 1.00 94.38 248 GLU A CA 1
ATOM 1923 C C . GLU A 1 248 ? -55.813 -5.864 96.199 1.00 94.38 248 GLU A C 1
ATOM 1925 O O . GLU A 1 248 ? -56.541 -5.868 97.198 1.00 94.38 248 GLU A O 1
ATOM 1930 N N . PHE A 1 249 ? -55.380 -6.995 95.634 1.00 93.88 249 PHE A N 1
ATOM 1931 C CA . PHE A 1 249 ? -55.703 -8.319 96.158 1.00 93.88 249 PHE A CA 1
ATOM 1932 C C . PHE A 1 249 ? -55.183 -8.503 97.589 1.00 93.88 24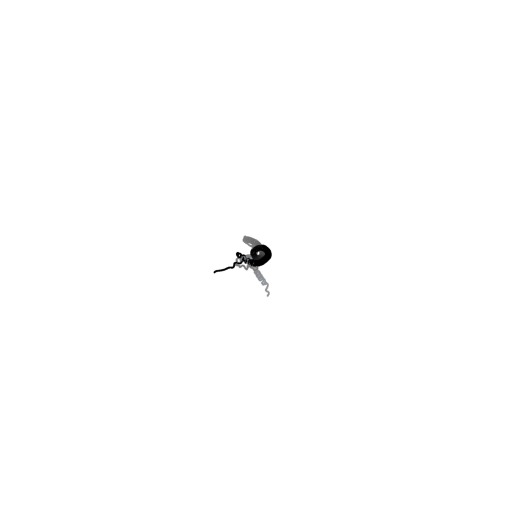9 PHE A C 1
ATOM 1934 O O . PHE A 1 249 ? -55.930 -8.976 98.447 1.00 93.88 249 PHE A O 1
ATOM 1941 N N . TYR A 1 250 ? -53.952 -8.072 97.883 1.00 90.69 250 TYR A N 1
ATOM 1942 C CA . TYR A 1 250 ? -53.395 -8.119 99.238 1.00 90.69 250 TYR A CA 1
ATOM 1943 C C . TYR A 1 250 ? -54.205 -7.259 100.223 1.00 90.69 250 TYR A C 1
ATOM 1945 O O . TYR A 1 250 ? -54.533 -7.706 101.328 1.00 90.69 250 TYR A O 1
ATOM 1953 N N . VAL A 1 251 ? -54.605 -6.048 99.817 1.00 92.88 251 VAL A N 1
ATOM 1954 C CA . VAL A 1 251 ? -55.473 -5.176 100.627 1.00 92.88 251 VAL A CA 1
ATOM 1955 C C . VAL A 1 251 ? -56.823 -5.841 100.889 1.00 92.88 251 VAL A C 1
ATOM 1957 O O . VAL A 1 251 ? -57.282 -5.849 102.033 1.00 92.88 251 VAL A O 1
ATOM 1960 N N . ILE A 1 252 ? -57.460 -6.422 99.871 1.00 91.25 252 ILE A N 1
ATOM 1961 C CA . ILE A 1 252 ? -58.733 -7.138 100.033 1.00 91.25 252 ILE A CA 1
ATOM 1962 C C . ILE A 1 252 ? -58.556 -8.335 100.969 1.00 91.25 252 ILE A C 1
ATOM 1964 O O . ILE A 1 252 ? -59.340 -8.479 101.903 1.00 91.25 252 ILE A O 1
ATOM 1968 N N . GLN A 1 253 ? -57.514 -9.145 100.784 1.00 88.38 253 GLN A N 1
ATOM 1969 C CA . GLN A 1 253 ? -57.221 -10.291 101.644 1.00 88.38 253 GLN A CA 1
ATOM 1970 C C . GLN A 1 253 ? -57.039 -9.862 103.109 1.00 88.38 253 GLN A C 1
ATOM 1972 O O . GLN A 1 253 ? -57.587 -10.498 104.008 1.00 88.38 253 GLN A O 1
ATOM 1977 N N . SER A 1 254 ? -56.344 -8.745 103.355 1.00 89.06 254 SER A N 1
ATOM 1978 C CA . SER A 1 254 ? -56.194 -8.182 104.703 1.00 89.06 254 SER A CA 1
ATOM 1979 C C . SER A 1 254 ? -57.531 -7.725 105.303 1.00 89.06 254 SER A C 1
ATOM 1981 O O . SER A 1 254 ? -57.825 -8.041 106.455 1.00 89.06 254 SER A O 1
ATOM 1983 N N . LYS A 1 255 ? -58.381 -7.044 104.517 1.00 88.88 255 LYS A N 1
ATOM 1984 C CA . LYS A 1 255 ? -59.722 -6.605 104.940 1.00 88.88 255 LYS A CA 1
ATOM 1985 C C . LYS A 1 255 ? -60.630 -7.790 105.255 1.00 88.88 255 LYS A C 1
ATOM 1987 O O . LYS A 1 255 ? -61.357 -7.739 106.242 1.00 88.88 255 LYS A O 1
ATOM 1992 N N . VAL A 1 256 ? -60.578 -8.846 104.443 1.00 88.56 256 VAL A N 1
ATOM 1993 C CA . VAL A 1 256 ? -61.313 -10.094 104.690 1.00 88.56 256 VAL A CA 1
ATOM 1994 C C . VAL A 1 256 ? -60.843 -10.731 105.995 1.00 88.56 256 VAL A C 1
ATOM 1996 O O . VAL A 1 256 ? -61.686 -11.055 106.820 1.00 88.56 256 VAL A O 1
ATOM 1999 N N . GLY A 1 257 ? -59.532 -10.816 106.243 1.00 84.50 257 GLY A N 1
ATOM 2000 C CA . GLY A 1 257 ? -59.004 -11.346 107.505 1.00 84.50 257 GLY A CA 1
ATOM 2001 C C . GLY A 1 257 ? -59.457 -10.556 108.740 1.00 84.50 257 GLY A C 1
ATOM 2002 O O . GLY A 1 257 ? -59.862 -11.150 109.736 1.00 84.50 257 GLY A O 1
ATOM 2003 N N . VAL A 1 258 ? -59.462 -9.218 108.674 1.00 81.19 258 VAL A N 1
ATOM 2004 C CA . VAL A 1 258 ? -60.009 -8.376 109.758 1.00 81.19 258 VAL A CA 1
ATOM 2005 C C . VAL A 1 258 ? -61.510 -8.612 109.929 1.00 81.19 258 VAL A C 1
ATOM 2007 O O . VAL A 1 258 ? -61.974 -8.757 111.054 1.00 81.19 258 VAL A O 1
ATOM 2010 N N . SER A 1 259 ? -62.267 -8.711 108.834 1.00 81.38 259 SER A N 1
ATOM 2011 C CA . SER A 1 259 ? -63.703 -8.995 108.891 1.00 81.38 259 SER A CA 1
ATOM 2012 C C . SER A 1 259 ? -64.007 -10.388 109.456 1.00 81.38 259 SER A C 1
ATOM 2014 O O . SER A 1 259 ? -65.003 -10.537 110.161 1.00 81.38 259 SER A O 1
ATOM 2016 N N . GLU A 1 260 ? -63.191 -11.404 109.163 1.00 83.50 260 GLU A N 1
ATOM 2017 C CA . GLU A 1 260 ? -63.305 -12.744 109.753 1.00 83.50 260 GLU A CA 1
ATOM 2018 C C . GLU A 1 260 ? -63.050 -12.707 111.267 1.00 83.50 260 GLU A C 1
ATOM 2020 O O . GLU A 1 260 ? -63.803 -13.318 112.030 1.00 83.50 260 GLU A O 1
ATOM 2025 N N . GLU A 1 261 ? -62.051 -11.941 111.720 1.00 80.31 261 GLU A N 1
ATOM 2026 C CA . GLU A 1 261 ? -61.776 -11.734 113.147 1.00 80.31 261 GLU A CA 1
ATOM 2027 C C . GLU A 1 261 ? -62.917 -10.967 113.836 1.00 80.31 261 GLU A C 1
ATOM 2029 O O . GLU A 1 261 ? -63.397 -11.380 114.894 1.00 80.31 261 GLU A O 1
ATOM 2034 N N . GLU A 1 262 ? -63.426 -9.898 113.217 1.00 84.75 262 GLU A N 1
ATOM 2035 C CA . GLU A 1 262 ? -64.590 -9.152 113.713 1.00 84.75 262 GLU A CA 1
ATOM 2036 C C . GLU A 1 262 ? -65.840 -10.042 113.816 1.00 84.75 262 GLU A C 1
ATOM 2038 O O . GLU A 1 262 ? -66.556 -9.987 114.822 1.00 84.75 262 GLU A O 1
ATOM 2043 N N . LEU A 1 263 ? -66.090 -10.907 112.826 1.00 84.75 263 LEU A N 1
ATOM 2044 C CA . LEU A 1 263 ? -67.184 -11.884 112.851 1.00 84.75 263 LEU A CA 1
ATOM 2045 C C . LEU A 1 263 ? -66.992 -12.941 113.944 1.00 84.75 263 LEU A C 1
ATOM 2047 O O . LEU A 1 263 ? -67.960 -13.292 114.618 1.00 84.75 263 LEU A O 1
ATOM 2051 N N . SER A 1 264 ? -65.766 -13.423 114.157 1.00 83.62 264 SER A N 1
ATOM 2052 C CA . SER A 1 264 ? -65.415 -14.341 115.251 1.00 83.62 264 SER A CA 1
ATOM 2053 C C . SER A 1 264 ? -65.684 -13.711 116.622 1.00 83.62 264 SER A C 1
ATOM 2055 O O . SER A 1 264 ? -66.332 -14.322 117.479 1.00 83.62 264 SER A O 1
ATOM 2057 N N . VAL A 1 265 ? -65.267 -12.457 116.820 1.00 86.62 265 VAL A N 1
ATOM 2058 C CA . VAL A 1 265 ? -65.545 -11.688 118.043 1.00 86.62 265 VAL A CA 1
ATOM 2059 C C . VAL A 1 265 ? -67.048 -11.487 118.232 1.00 86.62 265 VAL A C 1
ATOM 2061 O O . VAL A 1 265 ? -67.556 -11.684 119.338 1.00 86.62 265 VAL A O 1
ATOM 2064 N N . LEU A 1 266 ? -67.782 -11.138 117.172 1.00 84.88 266 LEU A N 1
ATOM 2065 C CA . LEU A 1 266 ? -69.234 -10.973 117.229 1.00 84.88 266 LEU A CA 1
ATOM 2066 C C . LEU A 1 266 ? -69.945 -12.293 117.556 1.00 84.88 266 LEU A C 1
ATOM 2068 O O . LEU A 1 266 ? -70.838 -12.306 118.401 1.00 84.88 266 LEU A O 1
ATOM 2072 N N . ALA A 1 267 ? -69.530 -13.403 116.944 1.00 82.75 267 ALA A N 1
ATOM 2073 C CA . ALA A 1 267 ? -70.067 -14.733 117.215 1.00 82.75 267 ALA A CA 1
ATOM 2074 C C . ALA A 1 267 ? -69.824 -15.154 118.671 1.00 82.75 267 ALA A C 1
ATOM 2076 O O . ALA A 1 267 ? -70.747 -15.645 119.323 1.00 82.75 267 ALA A O 1
ATOM 2077 N N . ARG A 1 268 ? -68.624 -14.896 119.216 1.00 83.88 268 ARG A N 1
ATOM 2078 C CA . ARG A 1 268 ? -68.339 -15.085 120.650 1.00 83.88 268 ARG A CA 1
ATOM 2079 C C . ARG A 1 268 ? -69.242 -14.220 121.513 1.00 83.88 268 ARG A C 1
ATOM 2081 O O . ARG A 1 268 ? -69.872 -14.741 122.421 1.00 83.88 268 ARG A O 1
ATOM 2088 N N . LYS A 1 269 ? -69.380 -12.934 121.189 1.00 87.06 269 LYS A N 1
ATOM 2089 C CA . LYS A 1 269 ? -70.239 -12.008 121.936 1.00 87.06 269 LYS A CA 1
ATOM 2090 C C . LYS A 1 269 ? -71.703 -12.456 121.943 1.00 87.06 269 LYS A C 1
ATOM 2092 O O . LYS A 1 269 ? -72.336 -12.399 122.988 1.00 87.06 269 LYS A O 1
ATOM 2097 N N . ILE A 1 270 ? -72.230 -12.924 120.809 1.00 82.88 270 ILE A N 1
ATOM 2098 C CA . ILE A 1 270 ? -73.582 -13.496 120.712 1.00 82.88 270 ILE A CA 1
ATOM 2099 C C . ILE A 1 270 ? -73.684 -14.775 121.550 1.00 82.88 270 ILE A C 1
ATOM 2101 O O . ILE A 1 270 ? -74.645 -14.936 122.292 1.00 82.88 270 ILE A O 1
ATOM 2105 N N . SER A 1 271 ? -72.701 -15.673 121.462 1.00 85.00 271 SER A N 1
ATOM 2106 C CA . SER A 1 271 ? -72.671 -16.909 122.255 1.00 85.00 271 SER A CA 1
ATOM 2107 C C . SER A 1 271 ? -72.634 -16.631 123.761 1.00 85.00 271 SER A C 1
ATOM 2109 O O . SER A 1 271 ? -73.355 -17.275 124.526 1.00 85.00 271 SER A O 1
ATOM 2111 N N . ASP A 1 272 ? -71.825 -15.663 124.189 1.00 86.69 272 ASP A N 1
ATOM 2112 C CA . ASP A 1 272 ? -71.719 -15.226 125.579 1.00 86.69 272 ASP A CA 1
ATOM 2113 C C . ASP A 1 272 ? -73.026 -14.575 126.047 1.00 86.69 272 ASP A C 1
ATOM 2115 O O . ASP A 1 272 ? -73.513 -14.902 127.128 1.00 86.69 272 ASP A O 1
ATOM 2119 N N . ASP A 1 273 ? -73.641 -13.716 125.227 1.00 85.31 273 ASP A N 1
ATOM 2120 C CA . ASP A 1 273 ? -74.911 -13.054 125.552 1.00 85.31 273 ASP A CA 1
ATOM 2121 C C . ASP A 1 273 ? -76.075 -14.055 125.625 1.00 85.31 273 ASP A C 1
ATOM 2123 O O . ASP A 1 273 ? -76.850 -14.028 126.579 1.00 85.31 273 ASP A O 1
ATOM 2127 N N . ILE A 1 274 ? -76.152 -15.018 124.696 1.00 80.94 274 ILE A N 1
ATOM 2128 C CA . ILE A 1 274 ? -77.110 -16.133 124.757 1.00 80.94 274 ILE A CA 1
ATOM 2129 C C . ILE A 1 274 ? -76.872 -16.965 126.017 1.00 80.94 274 ILE A C 1
ATOM 2131 O O . ILE A 1 274 ? -77.830 -17.305 126.703 1.00 80.94 274 ILE A O 1
ATOM 2135 N N . SER A 1 275 ? -75.620 -17.276 126.359 1.00 80.44 275 SER A N 1
ATOM 2136 C CA . SER A 1 275 ? -75.300 -18.054 127.564 1.00 80.44 275 SER A CA 1
ATOM 2137 C C . SER A 1 275 ? -75.668 -17.300 128.845 1.00 80.44 275 SER A C 1
ATOM 2139 O O . SER A 1 275 ? -76.203 -17.898 129.781 1.00 80.44 275 SER A O 1
ATOM 2141 N N . LEU A 1 276 ? -75.437 -15.985 128.888 1.00 80.00 276 LEU A N 1
ATOM 2142 C CA . LEU A 1 276 ? -75.842 -15.112 129.991 1.00 80.00 276 LEU A CA 1
ATOM 2143 C C . LEU A 1 276 ? -77.365 -15.008 130.102 1.00 80.00 276 LEU A C 1
ATOM 2145 O O . LEU A 1 276 ? -77.897 -15.162 131.201 1.00 80.00 276 LEU A O 1
ATOM 2149 N N . GLN A 1 277 ? -78.075 -14.798 128.991 1.00 79.19 277 GLN A N 1
ATOM 2150 C CA . GLN A 1 277 ? -79.539 -14.775 128.971 1.00 79.19 277 GLN A CA 1
ATOM 2151 C C . GLN A 1 277 ? -80.131 -16.134 129.337 1.00 79.19 277 GLN A C 1
ATOM 2153 O O . GLN A 1 277 ? -81.094 -16.185 130.099 1.00 79.19 277 GLN A O 1
ATOM 2158 N N . MET A 1 278 ? -79.538 -17.230 128.862 1.00 73.38 278 MET A N 1
ATOM 2159 C CA . MET A 1 278 ? -79.982 -18.581 129.178 1.00 73.38 278 MET A CA 1
ATOM 2160 C C . MET A 1 278 ? -79.780 -18.867 130.663 1.00 73.38 278 MET A C 1
ATOM 2162 O O . MET A 1 278 ? -80.746 -19.223 131.326 1.00 73.38 278 MET A O 1
ATOM 2166 N N . ASN A 1 279 ? -78.608 -18.577 131.234 1.00 74.50 279 ASN A N 1
ATOM 2167 C CA . ASN A 1 279 ? -78.394 -18.668 132.682 1.00 74.50 279 ASN A CA 1
ATOM 2168 C C . ASN A 1 279 ? -79.358 -17.772 133.472 1.00 74.50 279 ASN A C 1
ATOM 2170 O O . ASN A 1 279 ? -79.932 -18.218 134.461 1.00 74.50 279 ASN A O 1
ATOM 2174 N N . ALA A 1 280 ? -79.588 -16.530 133.040 1.00 75.81 280 ALA A N 1
ATOM 2175 C CA . ALA A 1 280 ? -80.539 -15.636 133.696 1.00 75.81 280 ALA A CA 1
ATOM 2176 C C . ALA A 1 280 ? -81.980 -16.171 133.626 1.00 75.81 280 ALA A C 1
ATOM 2178 O O . ALA A 1 280 ? -82.717 -16.065 134.607 1.00 75.81 280 ALA A O 1
ATOM 2179 N N . SER A 1 281 ? -82.375 -16.765 132.498 1.00 72.62 281 SER A N 1
ATOM 2180 C CA . SER A 1 281 ? -83.686 -17.391 132.305 1.00 72.62 281 SER A CA 1
ATOM 2181 C C . SER A 1 281 ? -83.844 -18.666 133.130 1.00 72.62 281 SER A C 1
ATOM 2183 O O . SER A 1 281 ? -84.876 -18.830 133.765 1.00 72.62 281 SER A O 1
ATOM 2185 N N . LEU A 1 282 ? -82.796 -19.485 133.234 1.00 73.50 282 LEU A N 1
ATOM 2186 C CA . LEU A 1 282 ? -82.771 -20.727 134.003 1.00 73.50 282 LEU A CA 1
ATOM 2187 C C . LEU A 1 282 ? -82.796 -20.435 135.509 1.00 73.50 282 LEU A C 1
ATOM 2189 O O . LEU A 1 282 ? -83.531 -21.071 136.253 1.00 73.50 282 LEU A O 1
ATOM 2193 N N . ILE A 1 283 ? -82.090 -19.391 135.961 1.00 75.69 283 ILE A N 1
ATOM 2194 C CA . ILE A 1 283 ? -82.212 -18.864 137.331 1.00 75.69 283 ILE A CA 1
ATOM 2195 C C . ILE A 1 283 ? -83.632 -18.338 137.586 1.00 75.69 283 ILE A C 1
ATOM 2197 O O . ILE A 1 283 ? -84.161 -18.502 138.686 1.00 75.69 283 ILE A O 1
ATOM 2201 N N . ARG A 1 284 ? -84.264 -17.694 136.597 1.00 70.94 284 ARG A N 1
ATOM 2202 C CA . ARG A 1 284 ? -85.664 -17.245 136.687 1.00 70.94 284 ARG A CA 1
ATOM 2203 C C . ARG A 1 284 ? -86.632 -18.419 136.778 1.00 70.94 284 ARG A C 1
ATOM 2205 O O . ARG A 1 284 ? -87.547 -18.358 137.585 1.00 70.94 284 ARG A O 1
ATOM 2212 N N . GLU A 1 285 ? -86.419 -19.459 135.984 1.00 68.25 285 GLU A N 1
ATOM 2213 C CA . GLU A 1 285 ? -87.220 -20.681 135.952 1.00 68.25 285 GLU A CA 1
ATOM 2214 C C . GLU A 1 285 ? -87.089 -21.459 137.264 1.00 68.25 285 GLU A C 1
ATOM 2216 O O . GLU A 1 285 ? -88.097 -21.772 137.884 1.00 68.25 285 GLU A O 1
ATOM 2221 N N . GLN A 1 286 ? -85.869 -21.630 137.780 1.00 69.25 286 GLN A N 1
ATOM 2222 C CA . GLN A 1 286 ? -85.629 -22.203 139.109 1.00 69.25 286 GLN A CA 1
ATOM 2223 C C . GLN A 1 286 ? -86.271 -21.375 140.229 1.00 69.25 286 GLN A C 1
ATOM 2225 O O . GLN A 1 286 ? -86.757 -21.927 141.216 1.00 69.25 286 GLN A O 1
ATOM 2230 N N . ARG A 1 287 ? -86.286 -20.042 140.099 1.00 68.31 287 ARG A N 1
ATOM 2231 C CA . ARG A 1 287 ? -86.969 -19.159 141.054 1.00 68.31 287 ARG A CA 1
ATOM 2232 C C . ARG A 1 287 ? -88.489 -19.321 140.966 1.00 68.31 287 ARG A C 1
ATOM 2234 O O . ARG A 1 287 ? -89.123 -19.469 141.998 1.00 68.31 287 ARG A O 1
ATOM 2241 N N . LEU A 1 288 ? -89.045 -19.392 139.758 1.00 68.06 288 LEU A N 1
ATOM 2242 C CA . LEU A 1 288 ? -90.467 -19.653 139.515 1.00 68.06 288 LEU A CA 1
ATOM 2243 C C . LEU A 1 288 ? -90.902 -21.043 140.004 1.00 68.06 288 LEU A C 1
ATOM 2245 O O . LEU A 1 288 ? -91.989 -21.163 140.558 1.00 68.06 288 LEU A O 1
ATOM 2249 N N . GLU A 1 289 ? -90.068 -22.077 139.861 1.00 64.81 289 GLU A N 1
ATOM 2250 C CA . GLU A 1 289 ? -90.315 -23.401 140.452 1.00 64.81 289 GLU A CA 1
ATOM 2251 C C . GLU A 1 289 ? -90.337 -23.347 141.981 1.00 64.81 289 GLU A C 1
ATOM 2253 O O . GLU A 1 289 ? -91.173 -23.995 142.615 1.00 64.81 289 GLU A O 1
ATOM 2258 N N . ARG A 1 290 ? -89.437 -22.562 142.584 1.00 66.06 290 ARG A N 1
ATOM 2259 C CA . ARG A 1 290 ? -89.403 -22.357 144.034 1.00 66.06 290 ARG A CA 1
ATOM 2260 C C . ARG A 1 290 ? -90.660 -21.636 144.522 1.00 66.06 290 ARG A C 1
ATOM 2262 O O . ARG A 1 290 ? -91.279 -22.099 145.475 1.00 66.06 290 ARG A O 1
ATOM 2269 N N . ASP A 1 291 ? -91.063 -20.584 143.818 1.00 66.12 291 ASP A N 1
ATOM 2270 C CA . ASP A 1 291 ? -92.256 -19.796 144.134 1.00 66.12 291 ASP A CA 1
ATOM 2271 C C . ASP A 1 291 ? -93.545 -20.630 143.930 1.00 66.12 291 ASP A C 1
ATOM 2273 O O . ASP A 1 291 ? -94.470 -20.553 144.735 1.00 66.12 291 ASP A O 1
ATOM 2277 N N . LEU A 1 292 ? -93.602 -21.513 142.919 1.00 64.69 292 LEU A N 1
ATOM 2278 C CA . LEU A 1 292 ? -94.700 -22.480 142.727 1.00 64.69 292 LEU A CA 1
ATOM 2279 C C . LEU A 1 292 ? -94.783 -23.521 143.850 1.00 64.69 292 LEU A C 1
ATOM 2281 O O . LEU A 1 292 ? -95.877 -23.963 144.210 1.00 64.69 292 LEU A O 1
ATOM 2285 N N . LYS A 1 293 ? -93.633 -23.936 144.390 1.00 65.94 293 LYS A N 1
ATOM 2286 C CA . LYS A 1 293 ? -93.560 -24.889 145.501 1.00 65.94 293 LYS A CA 1
ATOM 2287 C C . LYS A 1 293 ? -94.045 -24.259 146.812 1.00 65.94 293 LYS A C 1
ATOM 2289 O O . LYS A 1 293 ? -94.818 -24.903 147.515 1.00 65.94 293 LYS A O 1
ATOM 2294 N N . GLU A 1 294 ? -93.674 -23.006 147.077 1.00 64.06 294 GLU A N 1
ATOM 2295 C CA . GLU A 1 294 ? -94.191 -22.208 148.204 1.00 64.06 294 GLU A CA 1
ATOM 2296 C C . GLU A 1 294 ? -95.709 -21.978 148.090 1.00 64.06 294 GLU A C 1
ATOM 2298 O O . GLU A 1 294 ? -96.439 -22.203 149.054 1.00 64.06 294 GLU A O 1
ATOM 2303 N N . LEU A 1 295 ? -96.222 -21.645 146.898 1.00 60.09 295 LEU A N 1
ATOM 2304 C CA . LEU A 1 295 ? -97.662 -21.428 146.689 1.00 60.09 295 LEU A 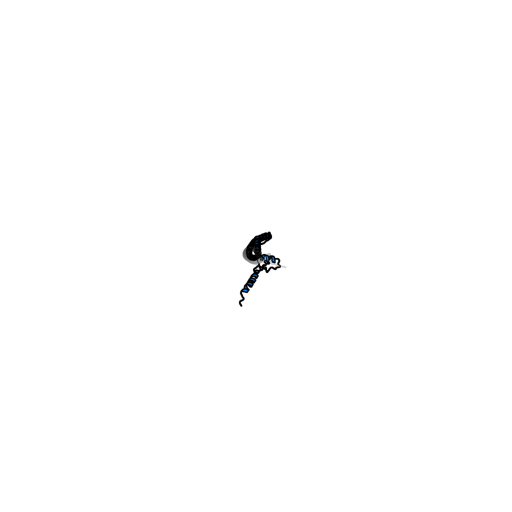CA 1
ATOM 2305 C C . LEU A 1 295 ? -98.498 -22.700 146.923 1.00 60.09 295 LEU A C 1
ATOM 2307 O O . LEU A 1 295 ? -99.655 -22.637 147.343 1.00 60.09 295 LEU A O 1
ATOM 2311 N N . ARG A 1 296 ? -97.915 -23.870 146.639 1.00 60.38 296 ARG A N 1
ATOM 2312 C CA . ARG A 1 296 ? -98.540 -25.173 146.885 1.00 60.38 296 ARG A CA 1
ATOM 2313 C C . ARG A 1 296 ? -98.602 -25.500 148.378 1.00 60.38 296 ARG A C 1
ATOM 2315 O O . ARG A 1 296 ? -99.617 -26.026 148.826 1.00 60.38 296 ARG A O 1
ATOM 2322 N N . GLU A 1 297 ? -97.561 -25.157 149.134 1.00 60.47 297 GLU A N 1
ATOM 2323 C CA . GLU A 1 297 ? -97.540 -25.300 150.596 1.00 60.47 297 GLU A CA 1
ATOM 2324 C C . GLU A 1 297 ? -98.527 -24.333 151.279 1.00 60.47 297 GLU A C 1
ATOM 2326 O O . GLU A 1 297 ? -99.226 -24.736 152.209 1.00 60.47 297 GLU A O 1
ATOM 2331 N N . GLU A 1 298 ? -98.690 -23.103 150.775 1.00 59.22 298 GLU A N 1
ATOM 2332 C CA . GLU A 1 298 ? -99.702 -22.159 151.287 1.00 59.22 298 GLU A CA 1
ATOM 2333 C C . GLU A 1 298 ? -101.150 -22.622 151.030 1.00 59.22 298 GLU A C 1
ATOM 2335 O O . GLU A 1 298 ? -102.032 -22.405 151.867 1.00 59.22 298 GLU A O 1
ATOM 2340 N N . PHE A 1 299 ? -101.411 -23.307 149.910 1.00 57.62 299 PHE A N 1
ATOM 2341 C CA . PHE A 1 299 ? -102.744 -23.835 149.587 1.00 57.62 299 PHE A CA 1
ATOM 2342 C C . PHE A 1 299 ? -103.162 -25.010 150.486 1.00 57.62 299 PHE A C 1
ATOM 2344 O O . PHE A 1 299 ? -104.340 -25.123 150.842 1.00 57.62 299 PHE A O 1
ATOM 2351 N N . ASP A 1 300 ? -102.213 -25.861 150.886 1.00 61.03 300 ASP A N 1
ATOM 2352 C CA . ASP A 1 300 ? -102.479 -26.982 151.797 1.00 61.03 300 ASP A CA 1
ATOM 2353 C C . ASP A 1 300 ? -102.792 -26.485 153.224 1.00 61.03 300 ASP A C 1
ATOM 2355 O O . ASP A 1 300 ? -103.711 -26.995 153.869 1.00 61.03 300 ASP A O 1
ATOM 2359 N N . VAL A 1 301 ? -102.135 -25.408 153.674 1.00 63.09 301 VAL A N 1
ATOM 2360 C CA . VAL A 1 301 ? -102.398 -24.765 154.979 1.00 63.09 301 VAL A CA 1
ATOM 2361 C C . VAL A 1 301 ? -103.766 -24.066 155.017 1.00 63.09 301 VAL A C 1
ATOM 2363 O O . VAL A 1 301 ? -104.454 -24.095 156.042 1.00 63.09 301 VAL A O 1
ATOM 2366 N N . TYR A 1 302 ? -104.221 -23.485 153.901 1.00 57.16 302 TYR A N 1
ATOM 2367 C CA . TYR A 1 302 ? -105.535 -22.829 153.825 1.00 57.16 302 TYR A CA 1
ATOM 2368 C C . TYR A 1 302 ? -106.710 -23.824 153.908 1.00 57.16 302 TYR A C 1
ATOM 2370 O O . TYR A 1 302 ? -107.797 -23.478 154.379 1.00 57.16 302 TYR A O 1
ATOM 2378 N N . LYS A 1 303 ? -106.493 -25.079 153.491 1.00 58.31 303 LYS A N 1
ATOM 2379 C CA . LYS A 1 303 ? -107.507 -26.144 153.486 1.00 58.31 303 LYS A CA 1
ATOM 2380 C C . LYS A 1 303 ? -107.774 -26.731 154.878 1.00 58.31 303 LYS A C 1
ATOM 2382 O O . LYS A 1 303 ? -108.910 -27.084 155.179 1.00 58.31 303 LYS A O 1
ATOM 2387 N N . GLU A 1 304 ? -106.764 -26.798 155.742 1.00 56.97 304 GLU A N 1
ATOM 2388 C CA . GLU A 1 304 ? -106.875 -27.418 157.074 1.00 56.97 304 GLU A CA 1
ATOM 2389 C C . GLU A 1 304 ? -107.587 -26.514 158.104 1.00 56.97 304 GLU A C 1
ATOM 2391 O O . GLU A 1 304 ? -108.239 -26.992 159.034 1.00 56.97 304 GLU A O 1
ATOM 2396 N N . ILE A 1 305 ? -107.540 -25.191 157.908 1.00 59.44 305 ILE A N 1
ATOM 2397 C CA . ILE A 1 305 ? -108.163 -24.211 158.813 1.00 59.44 305 ILE A CA 1
ATOM 2398 C C . ILE A 1 305 ? -109.667 -24.042 158.519 1.00 59.44 305 ILE A C 1
ATOM 2400 O O . ILE A 1 305 ? -110.452 -23.818 159.444 1.00 59.44 305 ILE A O 1
ATOM 2404 N N . SER A 1 306 ? -110.111 -24.224 157.267 1.00 52.88 306 SER A N 1
ATOM 2405 C CA . SER A 1 306 ? -111.520 -24.021 156.885 1.00 52.88 306 SER A CA 1
ATOM 2406 C C . SER A 1 306 ? -112.469 -25.159 157.305 1.00 52.88 306 SER A C 1
ATOM 2408 O O . SER A 1 306 ? -113.685 -24.985 157.229 1.00 52.88 306 SER A O 1
ATOM 2410 N N . GLU A 1 307 ? -111.963 -26.311 157.766 1.00 50.06 307 GLU A N 1
ATOM 2411 C CA . GLU A 1 307 ? -112.793 -27.462 158.174 1.00 50.06 307 GLU A CA 1
ATOM 2412 C C . GLU A 1 307 ? -113.199 -27.462 159.665 1.00 50.06 307 GLU A C 1
ATOM 2414 O O . GLU A 1 307 ? -114.093 -28.218 160.055 1.00 50.06 307 GLU A O 1
ATOM 2419 N N . LYS A 1 308 ? -112.632 -26.592 160.519 1.00 51.25 308 LYS A N 1
ATOM 2420 C CA . LYS A 1 308 ? -112.908 -26.609 161.976 1.00 51.25 308 LYS A CA 1
ATOM 2421 C C . LYS A 1 308 ? -113.997 -25.633 162.453 1.00 51.25 308 LYS A C 1
ATOM 2423 O O . LYS A 1 308 ? -114.519 -25.801 163.553 1.00 51.25 308 LYS A O 1
ATOM 2428 N N . GLU A 1 309 ? -114.408 -24.681 161.619 1.00 46.38 309 GLU A N 1
ATOM 2429 C CA . GLU A 1 309 ? -115.420 -23.654 161.943 1.00 46.38 309 GLU A CA 1
ATOM 2430 C C . GLU A 1 309 ? -116.886 -24.101 161.710 1.00 46.38 309 GLU A C 1
ATOM 2432 O O . GLU A 1 309 ? -117.815 -23.368 162.038 1.00 46.38 309 GLU A O 1
ATOM 2437 N N . LEU A 1 310 ? -117.148 -25.319 161.206 1.00 46.38 310 LEU A N 1
ATOM 2438 C CA . LEU A 1 310 ? -118.498 -25.735 160.770 1.00 46.38 310 LEU A CA 1
ATOM 2439 C C . LEU A 1 310 ? -119.184 -26.823 161.628 1.00 46.38 310 LEU A C 1
ATOM 2441 O O . LEU A 1 310 ? -120.104 -27.499 161.162 1.00 46.38 310 LEU A O 1
ATOM 2445 N N . ARG A 1 311 ? -118.783 -27.015 162.895 1.00 46.25 311 ARG A N 1
ATOM 2446 C CA . ARG A 1 311 ? -119.441 -27.969 163.820 1.00 46.25 311 ARG A CA 1
ATOM 2447 C C . ARG A 1 311 ? -119.591 -27.455 165.263 1.00 46.25 311 ARG A C 1
ATOM 2449 O O . ARG A 1 311 ? -119.136 -28.105 166.196 1.00 46.25 311 ARG A O 1
ATOM 2456 N N . SER A 1 312 ? -120.271 -26.324 165.474 1.00 38.00 312 SER A N 1
ATOM 2457 C CA . SER A 1 312 ? -121.344 -26.204 166.496 1.00 38.00 312 SER A CA 1
ATOM 2458 C C . SER A 1 312 ? -121.794 -24.756 166.743 1.00 38.00 312 SER A C 1
ATOM 2460 O O . SER A 1 312 ? -121.337 -24.074 167.653 1.00 38.00 312 SER A O 1
ATOM 2462 N N . ALA A 1 313 ? -122.806 -24.315 165.997 1.00 36.38 313 ALA A N 1
ATOM 2463 C CA . ALA A 1 313 ? -123.694 -23.252 166.451 1.00 36.38 313 ALA A 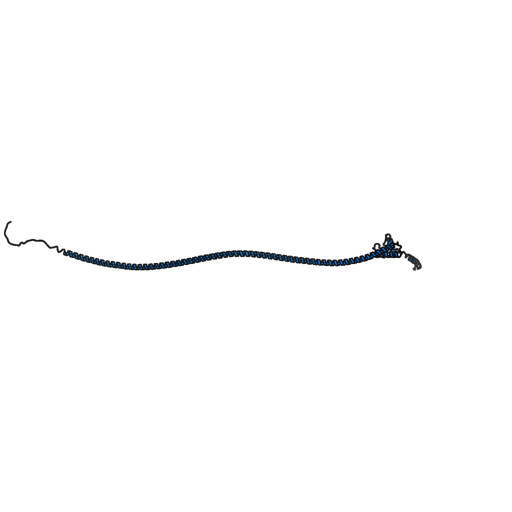CA 1
ATOM 2464 C C . ALA A 1 313 ? -125.127 -23.521 165.960 1.00 36.38 313 ALA A C 1
ATOM 2466 O O . ALA A 1 313 ? -125.448 -23.281 164.802 1.00 36.38 313 ALA A O 1
ATOM 2467 N N . LYS A 1 314 ? -125.968 -23.942 166.921 1.00 37.78 314 LYS A N 1
ATOM 2468 C CA . LYS A 1 314 ? -127.438 -23.786 167.019 1.00 37.78 314 LYS A CA 1
ATOM 2469 C C . LYS A 1 314 ? -128.373 -24.930 166.578 1.00 37.78 314 LYS A C 1
ATOM 2471 O O . LYS A 1 314 ? -128.917 -24.927 165.482 1.00 37.78 314 LYS A O 1
ATOM 2476 N N . SER A 1 315 ? -128.739 -25.746 167.575 1.00 36.28 315 SER A N 1
ATOM 2477 C CA . SER A 1 315 ? -130.139 -26.061 167.944 1.00 36.28 315 SER A CA 1
ATOM 2478 C C . SER A 1 315 ? -130.513 -25.219 169.196 1.00 36.28 315 SER A C 1
ATOM 2480 O O . SER A 1 315 ? -129.745 -25.217 170.155 1.00 36.28 315 SER A O 1
ATOM 2482 N N . SER A 1 316 ? -131.466 -24.271 169.138 1.00 38.62 316 SER A N 1
ATOM 2483 C CA . SER A 1 316 ? -132.867 -24.332 169.653 1.00 38.62 316 SER A CA 1
ATOM 2484 C C . SER A 1 316 ? -133.008 -24.621 171.168 1.00 38.62 316 SER A C 1
ATOM 2486 O O . SER A 1 316 ? -132.627 -25.692 171.615 1.00 38.62 316 SER A O 1
ATOM 2488 N N . ALA A 1 317 ? -133.413 -23.689 172.040 1.00 32.44 317 ALA A N 1
ATOM 2489 C CA . ALA A 1 317 ? -134.760 -23.126 172.268 1.00 32.44 317 ALA A CA 1
ATOM 2490 C C . ALA A 1 317 ? -135.800 -24.095 172.902 1.00 32.44 317 ALA A C 1
ATOM 2492 O O . ALA A 1 317 ? -136.278 -25.003 172.235 1.00 32.44 317 ALA A O 1
ATOM 2493 N N . LEU A 1 318 ? -136.208 -23.755 174.143 1.00 29.00 318 LEU A N 1
ATOM 2494 C CA . LEU A 1 318 ? -137.528 -23.946 174.797 1.00 29.00 318 LEU A CA 1
ATOM 2495 C C . LEU A 1 318 ? -137.944 -25.301 175.427 1.00 29.00 318 LEU A C 1
ATOM 2497 O O . LEU A 1 318 ? -138.716 -26.031 174.823 1.00 29.00 318 LEU A O 1
ATOM 2501 N N . ILE A 1 319 ? -137.591 -25.505 176.714 1.00 41.06 319 ILE A N 1
ATOM 2502 C CA . ILE A 1 319 ? -138.448 -25.961 177.851 1.00 41.06 319 ILE A CA 1
ATOM 2503 C C . ILE A 1 319 ? -137.819 -25.313 179.113 1.00 41.06 319 ILE A C 1
ATOM 2505 O O . ILE A 1 319 ? -136.649 -25.553 179.385 1.00 41.06 319 ILE A O 1
ATOM 2509 N N . ALA A 1 320 ? -138.391 -24.320 179.806 1.00 40.59 320 ALA A N 1
ATOM 2510 C CA . ALA A 1 320 ? -139.701 -24.224 180.464 1.00 40.59 320 ALA A CA 1
ATOM 2511 C C . ALA A 1 320 ? -139.817 -25.139 181.699 1.00 40.59 320 ALA A C 1
ATOM 2513 O O . ALA A 1 320 ? -140.165 -26.310 181.644 1.00 40.59 320 ALA A O 1
ATOM 2514 N N . THR A 1 321 ? -139.504 -24.537 182.836 1.00 37.72 321 THR A N 1
ATOM 2515 C CA . THR A 1 321 ? -139.630 -25.020 184.210 1.00 37.72 321 THR A CA 1
ATOM 2516 C C . THR A 1 321 ? -140.969 -25.696 184.544 1.00 37.72 321 THR A C 1
ATOM 2518 O O . THR A 1 321 ? -141.992 -25.030 184.673 1.00 37.72 321 THR A O 1
ATOM 2521 N N . VAL A 1 322 ? -140.909 -26.998 184.819 1.00 30.39 322 VAL A N 1
ATOM 2522 C CA . VAL A 1 322 ? -141.265 -27.588 186.125 1.00 30.39 322 VAL A CA 1
ATOM 2523 C C . VAL A 1 322 ? -139.922 -27.597 186.881 1.00 30.39 322 VAL A C 1
ATOM 2525 O O . VAL A 1 322 ? -138.976 -28.203 186.396 1.00 30.39 322 VAL A O 1
ATOM 2528 N N . ALA A 1 323 ? -139.644 -26.853 187.955 1.00 32.91 323 ALA A N 1
ATOM 2529 C CA . ALA A 1 323 ? -140.470 -26.520 189.111 1.00 32.91 323 ALA A CA 1
ATOM 2530 C C . ALA A 1 323 ? -141.209 -27.756 189.623 1.00 32.91 323 ALA A C 1
ATOM 2532 O O . ALA A 1 323 ? -142.422 -27.869 189.506 1.00 32.91 323 ALA A O 1
ATOM 2533 N N . ALA A 1 324 ? -140.458 -28.709 190.175 1.00 29.05 324 ALA A N 1
ATOM 2534 C CA . ALA A 1 324 ? -141.045 -29.695 191.063 1.00 29.05 324 ALA A CA 1
ATOM 2535 C C . ALA A 1 324 ? -141.596 -28.957 192.297 1.00 29.05 324 ALA A C 1
ATOM 2537 O O . ALA A 1 324 ? -140.868 -28.698 193.250 1.00 29.05 324 ALA A O 1
ATOM 2538 N N . THR A 1 325 ? -142.878 -28.600 192.267 1.00 36.50 325 THR A N 1
ATOM 2539 C CA . THR A 1 325 ? -143.712 -28.461 193.466 1.00 36.50 325 THR A CA 1
ATOM 2540 C C . THR A 1 325 ? -144.882 -29.431 193.299 1.00 36.50 325 THR A C 1
ATOM 2542 O O . THR A 1 325 ? -145.756 -29.175 192.483 1.00 36.50 325 THR A O 1
ATOM 2545 N N . ILE A 1 326 ? -144.801 -30.672 193.786 1.00 40.62 326 ILE A N 1
ATOM 2546 C CA . ILE A 1 326 ? -144.764 -31.129 195.191 1.00 40.62 326 ILE A CA 1
ATOM 2547 C C . ILE A 1 326 ? -146.197 -31.352 195.713 1.00 40.62 326 ILE A C 1
ATOM 2549 O O . ILE A 1 326 ? -146.941 -30.409 195.942 1.00 40.62 326 ILE A O 1
ATOM 2553 N N . SER A 1 327 ? -146.518 -32.635 195.918 1.00 36.84 327 SER A N 1
ATOM 2554 C CA . SER A 1 327 ? -147.576 -33.201 196.773 1.00 36.84 327 SER A CA 1
ATOM 2555 C C . SER A 1 327 ? -149.043 -32.814 196.516 1.00 36.84 327 SER A C 1
ATOM 2557 O O . SER A 1 327 ? -149.571 -31.902 197.141 1.00 36.84 327 SER A O 1
ATOM 2559 N N . LEU A 1 328 ? -149.762 -33.638 195.743 1.00 31.42 328 LEU A N 1
ATOM 2560 C CA . LEU A 1 328 ? -151.203 -33.860 195.938 1.00 31.42 328 LEU A CA 1
ATOM 2561 C C . LEU A 1 328 ? -151.567 -35.302 195.543 1.00 31.42 328 LEU A C 1
ATOM 2563 O O . LEU A 1 328 ? -151.802 -35.638 194.387 1.00 31.42 328 LEU A O 1
ATOM 2567 N N . ILE A 1 329 ? -151.524 -36.174 196.550 1.00 39.66 329 ILE A N 1
ATOM 2568 C CA . ILE A 1 329 ? -152.167 -37.489 196.576 1.00 39.66 329 ILE A CA 1
ATOM 2569 C C . ILE A 1 329 ? -153.679 -37.239 196.626 1.00 39.66 329 ILE A C 1
ATOM 2571 O O . ILE A 1 329 ? -154.107 -36.467 197.477 1.00 39.66 329 ILE A O 1
ATOM 2575 N N . PHE A 1 330 ? -154.463 -37.872 195.749 1.00 43.56 330 PHE A N 1
ATOM 2576 C CA . PHE A 1 330 ? -155.589 -38.767 196.088 1.00 43.56 330 PHE A CA 1
ATOM 2577 C C . PHE A 1 330 ? -156.469 -39.032 194.847 1.00 43.56 330 PHE A C 1
ATOM 2579 O O . PHE A 1 330 ? -157.045 -38.089 194.332 1.00 43.56 330 PHE A O 1
ATOM 2586 N N . ALA A 1 331 ? -156.587 -40.319 194.458 1.00 38.16 331 ALA A N 1
ATOM 2587 C CA . ALA A 1 331 ? -157.814 -41.037 194.026 1.00 38.16 331 ALA A CA 1
ATOM 2588 C C . ALA A 1 331 ? -158.699 -40.432 192.891 1.00 38.16 331 ALA A C 1
ATOM 2590 O O . ALA A 1 331 ? -159.022 -39.261 192.920 1.00 38.16 331 ALA A O 1
ATOM 2591 N N . PHE A 1 332 ? -159.313 -41.125 191.922 1.00 42.47 332 PHE A N 1
ATOM 2592 C CA . PHE A 1 332 ? -159.477 -42.518 191.471 1.00 42.47 332 PHE A CA 1
ATOM 2593 C C . PHE A 1 332 ? -160.437 -42.447 190.237 1.00 42.47 332 PHE A C 1
ATOM 2595 O O . PHE A 1 332 ? -161.208 -41.494 190.143 1.00 42.47 332 PHE A O 1
ATOM 2602 N N . VAL A 1 333 ? -160.485 -43.496 189.401 1.00 46.81 333 VAL A N 1
ATOM 2603 C CA . VAL A 1 333 ? -161.459 -43.815 188.316 1.00 46.81 333 VAL A CA 1
ATOM 2604 C C . VAL A 1 333 ? -161.359 -42.961 187.032 1.00 46.81 333 VAL A C 1
ATOM 2606 O O . VAL A 1 333 ? -161.629 -41.766 187.048 1.00 46.81 333 VAL A O 1
ATOM 2609 N N . TYR A 1 334 ? -161.093 -43.514 185.847 1.00 42.44 334 TYR A N 1
ATOM 2610 C CA . TYR A 1 334 ? -160.967 -44.932 185.478 1.00 42.44 334 TYR A CA 1
ATOM 2611 C C . TYR A 1 334 ? -159.643 -45.570 185.894 1.00 42.44 334 TYR A C 1
ATOM 2613 O O . TYR A 1 334 ? -158.589 -44.925 185.705 1.00 42.44 334 TYR A O 1
#

Sequence (334 aa):
MKLSRNFLYPVILLLILMIAQPVMANVRDVPTDHWAYQAVVSLVNRGYLAVYEDGTFQGNRSVDRYTLASALAKILDEIEAGRVSGYQGDAEILKELTTELRTELVEWYANRAQIETSVSDTQKRMIATEDRVNRVVSTTSQLQEEVAKLKADLMAEASGTASSYATLQASIADLEGQVNKLISDITRLENWTGEKSAVFAALESDGSNLQRQLNTLADSVKKTDGEIDALEQNFQEYAAQLAALQDEFYVIQSKVGVSEEELSVLARKISDDISLQMNASLIREQRLERDLKELREEFDVYKEISEKELRSAKSSALIATVAATISLIFAFVY

pLDDT: mean 80.67, std 18.85, range [29.0, 98.75]

Solvent-accessible surface area (backbone atoms only — not comparable to full-atom values): 19222 Å² total; per-residue (Å²): 133,87,79,69,80,83,65,52,58,66,53,50,54,58,54,59,67,68,68,75,65,85,83,69,65,69,53,72,74,54,53,88,84,40,92,56,32,68,58,52,44,50,36,38,67,70,66,46,42,77,60,47,98,87,39,33,64,59,86,88,54,85,75,52,72,65,60,54,47,54,28,52,50,54,52,49,54,40,41,76,69,64,79,46,92,64,63,87,61,58,61,53,52,52,51,51,50,49,50,50,53,53,48,54,48,55,50,49,53,52,52,48,53,50,47,56,49,51,51,53,53,49,50,53,52,49,53,57,47,50,57,49,49,54,50,50,54,51,51,50,53,50,51,52,50,52,51,52,49,52,51,50,53,51,51,50,52,52,51,53,50,51,52,51,51,52,51,51,52,54,52,50,55,50,51,54,52,52,51,54,50,50,52,54,52,49,55,50,52,52,53,52,48,53,53,49,52,54,52,50,54,49,51,53,51,50,50,54,48,52,52,52,50,51,52,54,50,52,53,50,51,55,51,50,50,54,52,49,54,52,50,52,52,52,50,53,51,52,52,51,52,51,51,53,52,53,51,51,48,51,52,50,54,52,52,50,54,51,49,52,51,52,49,50,53,50,51,49,51,50,53,50,50,51,52,50,50,48,52,53,49,50,54,47,49,55,46,50,52,50,54,52,52,52,55,51,56,54,53,57,59,58,56,67,61,69,70,72,78,80,80,85,87,84,83,84,87,91,84,82,84,76,75,92,76,81,88,83,90,76,91,81,84,133

Mean predicted aligned error: 19.52 Å

Radius of gyration: 121.73 Å; Cα contacts (8 Å, |Δi|>4): 62; chains: 1; bounding box: 265×69×313 Å

Secondary structure (DSSP, 8-state):
----TTSHHHHHHHHHHTS--------TTS-TTSTTHHHHHHHHHTTSS---TTS---TTSPPPHHHHHHHHHHHHHHHHTT-S---TTHHHHHHHHHHHHHHHHHHHHHHHHHHHHHHHHHHHHHHHHHHHHHHHHHHHHHHHHHHHHHHHHHHHHHHHHHHHHHHHHHHHHHHHHHHHHHHHHHHHHHHHHHHHHHHHHHHHHHHHHHHHHHHHHHHHHHHHHHHHHHHHHHHHHHHHHHHHHHHHHHHHHHHHHHHHHHHHHHHHHHHHHHHHHHHHHHHHHHHHHHHHHHHHHHHHHHHHHTTSSSS-----------------------